Protein AF-A0A7C7ZKI6-F1 (afdb_monomer)

pLDDT: mean 76.54, std 20.89, range [26.47, 97.69]

Structure (mmCIF, N/CA/C/O backbone):
data_AF-A0A7C7ZKI6-F1
#
_entry.id   AF-A0A7C7ZKI6-F1
#
loop_
_atom_site.group_PDB
_atom_site.id
_atom_site.type_symbol
_atom_site.label_atom_id
_atom_site.label_alt_id
_atom_site.label_comp_id
_atom_site.label_asym_id
_atom_site.label_entity_id
_atom_site.label_seq_id
_atom_site.pdbx_PDB_ins_code
_atom_site.Cartn_x
_atom_site.Cartn_y
_atom_site.Cartn_z
_atom_site.occupancy
_atom_site.B_iso_or_equiv
_atom_site.auth_seq_id
_atom_site.auth_comp_id
_atom_site.auth_asym_id
_atom_site.auth_atom_id
_atom_site.pdbx_PDB_model_num
ATOM 1 N N . ASP A 1 1 ? -1.705 -20.770 12.040 1.00 86.31 1 ASP A N 1
ATOM 2 C CA . ASP A 1 1 ? -0.928 -20.196 10.923 1.00 86.31 1 ASP A CA 1
ATOM 3 C C . ASP A 1 1 ? -1.329 -20.814 9.600 1.00 86.31 1 ASP A C 1
ATOM 5 O O . ASP A 1 1 ? -1.630 -22.005 9.550 1.00 86.31 1 ASP A O 1
ATOM 9 N N . SER A 1 2 ? -1.333 -20.015 8.536 1.00 93.50 2 SER A N 1
ATOM 10 C CA . SER A 1 2 ? -1.612 -20.466 7.171 1.00 93.50 2 SER A CA 1
ATOM 11 C C . SER A 1 2 ? -0.694 -19.778 6.161 1.00 93.50 2 SER A C 1
ATOM 13 O O . SER A 1 2 ? -0.203 -18.677 6.410 1.00 93.50 2 SER A O 1
ATOM 15 N N . ILE A 1 3 ? -0.446 -20.451 5.035 1.00 96.00 3 ILE A N 1
ATOM 16 C CA . ILE A 1 3 ? 0.299 -19.919 3.890 1.00 96.00 3 ILE A CA 1
ATOM 17 C C . ILE A 1 3 ? -0.581 -20.081 2.651 1.00 96.00 3 ILE A C 1
ATOM 19 O O . ILE A 1 3 ? -1.140 -21.156 2.430 1.00 96.00 3 ILE A O 1
ATOM 23 N N . SER A 1 4 ? -0.680 -19.027 1.847 1.00 96.94 4 SER A N 1
ATOM 24 C CA . SER A 1 4 ? -1.368 -19.015 0.558 1.00 96.94 4 SER A CA 1
ATOM 25 C C . SER A 1 4 ? -0.399 -18.593 -0.539 1.00 96.94 4 SER A C 1
ATOM 27 O O . SER A 1 4 ? 0.444 -17.720 -0.330 1.00 96.94 4 SER A O 1
ATOM 29 N N . ILE A 1 5 ? -0.513 -19.229 -1.703 1.00 95.81 5 ILE A N 1
ATOM 30 C CA . ILE A 1 5 ? 0.282 -18.915 -2.887 1.00 95.81 5 ILE A CA 1
ATOM 31 C C . ILE A 1 5 ? -0.663 -18.863 -4.082 1.00 95.81 5 ILE A C 1
ATOM 33 O O . ILE A 1 5 ? -1.425 -19.804 -4.310 1.00 95.81 5 ILE A O 1
ATOM 37 N N . SER A 1 6 ? -0.587 -17.790 -4.861 1.00 95.69 6 SER A N 1
ATOM 38 C CA . SER A 1 6 ? -1.261 -17.669 -6.151 1.00 95.69 6 SER A CA 1
ATOM 39 C C . SER A 1 6 ? -0.271 -17.215 -7.219 1.00 95.69 6 SER A C 1
ATOM 41 O O . SER A 1 6 ? 0.733 -16.564 -6.931 1.00 95.69 6 SER A O 1
ATOM 43 N N . PHE A 1 7 ? -0.533 -17.608 -8.461 1.00 95.75 7 PHE A N 1
ATOM 44 C CA . PHE A 1 7 ? 0.246 -17.207 -9.624 1.00 95.75 7 PHE A CA 1
ATOM 45 C C . PHE A 1 7 ? -0.674 -17.100 -10.835 1.00 95.75 7 PHE A C 1
ATOM 47 O O . PHE A 1 7 ? -1.691 -17.794 -10.917 1.00 95.75 7 PHE A O 1
ATOM 54 N N . GLY A 1 8 ? -0.311 -16.249 -11.783 1.00 91.75 8 GLY A N 1
ATOM 55 C CA . GLY A 1 8 ? -1.099 -16.032 -12.984 1.00 91.75 8 GLY A CA 1
ATOM 56 C C . GLY A 1 8 ? -0.306 -15.372 -14.099 1.00 91.75 8 GLY A C 1
ATOM 57 O O . GLY A 1 8 ? 0.842 -14.966 -13.925 1.00 91.75 8 GLY A O 1
ATOM 58 N N . VAL A 1 9 ? -0.960 -15.271 -15.250 1.00 87.44 9 VAL A N 1
ATOM 59 C CA . VAL A 1 9 ? -0.500 -14.503 -16.404 1.00 87.44 9 VAL A CA 1
ATOM 60 C C . VAL A 1 9 ? -1.600 -13.510 -16.751 1.00 87.44 9 VAL A C 1
ATOM 62 O O . VAL A 1 9 ? -2.782 -13.855 -16.697 1.00 87.44 9 VAL A O 1
ATOM 65 N N . LEU A 1 10 ? -1.213 -12.291 -17.092 1.00 81.38 10 LEU A N 1
ATOM 66 C CA . LEU A 1 10 ? -2.099 -11.188 -17.439 1.00 81.38 10 LEU A CA 1
ATOM 67 C C . LEU A 1 10 ? -1.606 -10.489 -18.711 1.00 81.38 10 LEU A C 1
ATOM 69 O O . LEU A 1 10 ? -0.440 -10.614 -19.080 1.00 81.38 10 LEU A O 1
ATOM 73 N N . ASN A 1 11 ? -2.517 -9.818 -19.416 1.00 72.69 11 ASN A N 1
ATOM 74 C CA . ASN A 1 11 ? -2.238 -9.233 -20.733 1.00 72.69 11 ASN A CA 1
ATOM 75 C C . ASN A 1 11 ? -1.531 -7.864 -20.675 1.00 72.69 11 ASN A C 1
ATOM 77 O O . ASN A 1 11 ? -1.073 -7.401 -21.710 1.00 72.69 11 ASN A O 1
ATOM 81 N N . ASP A 1 12 ? -1.416 -7.229 -19.504 1.00 68.19 12 ASP A N 1
ATOM 82 C CA . ASP A 1 12 ? -0.699 -5.956 -19.331 1.00 68.19 12 ASP A CA 1
ATOM 83 C C . ASP A 1 12 ? -0.389 -5.706 -17.840 1.00 68.19 12 ASP A C 1
ATOM 85 O O . ASP A 1 12 ? -1.323 -5.752 -17.034 1.00 68.19 12 ASP A O 1
ATOM 89 N N . PRO A 1 13 ? 0.873 -5.457 -17.431 1.00 63.06 13 PRO A N 1
ATOM 90 C CA . PRO A 1 13 ? 1.218 -5.142 -16.039 1.00 63.06 13 PRO A CA 1
ATOM 91 C C . PRO A 1 13 ? 0.720 -3.764 -15.556 1.00 63.06 13 PRO A C 1
ATOM 93 O O . PRO A 1 13 ? 0.889 -3.445 -14.376 1.00 63.06 13 PRO A O 1
ATOM 96 N N . SER A 1 14 ? 0.132 -2.944 -16.433 1.00 61.69 14 SER A N 1
ATOM 97 C CA . SER A 1 14 ? -0.335 -1.581 -16.179 1.00 61.69 14 SER A CA 1
ATOM 98 C C . SER A 1 14 ? -1.861 -1.425 -16.326 1.00 61.69 14 SER A C 1
ATOM 100 O O . SER A 1 14 ? -2.534 -2.169 -17.034 1.00 61.69 14 SER A O 1
ATOM 102 N N . LEU A 1 15 ? -2.425 -0.415 -15.652 1.00 51.97 15 LEU A N 1
ATOM 103 C CA . LEU A 1 15 ? -3.830 0.012 -15.793 1.00 51.97 15 LEU A CA 1
ATOM 104 C C . LEU A 1 15 ? -4.036 1.008 -16.954 1.00 51.97 15 LEU A C 1
ATOM 106 O O . LEU A 1 15 ? -5.108 1.610 -17.058 1.00 51.97 15 LEU A O 1
ATOM 110 N N . ALA A 1 16 ? -3.020 1.236 -17.794 1.00 48.34 16 ALA A N 1
ATOM 111 C CA . ALA A 1 16 ? -3.041 2.270 -18.821 1.00 48.34 16 ALA A CA 1
ATOM 112 C C . ALA A 1 16 ? -3.931 1.843 -19.994 1.00 48.34 16 ALA A C 1
ATOM 114 O O . ALA A 1 16 ? -3.496 1.292 -20.997 1.00 48.34 16 ALA A O 1
ATOM 115 N N . THR A 1 17 ? -5.224 2.133 -19.875 1.00 48.12 17 THR A N 1
ATOM 116 C CA . THR A 1 17 ? -6.142 2.152 -21.007 1.00 48.12 17 THR A CA 1
ATOM 117 C C . THR A 1 17 ? -5.600 3.135 -22.035 1.00 48.12 17 THR A C 1
ATOM 119 O O . THR A 1 17 ? -5.661 4.326 -21.758 1.00 48.12 17 THR A O 1
ATOM 122 N N . LEU A 1 18 ? -5.068 2.677 -23.170 1.00 46.88 18 LEU A N 1
ATOM 123 C CA . LEU A 1 18 ? -5.133 3.341 -24.479 1.00 46.88 18 LEU A CA 1
ATOM 124 C C . LEU A 1 18 ? -4.432 2.446 -25.518 1.00 46.88 18 LEU A C 1
ATOM 126 O O . LEU A 1 18 ? -3.225 2.532 -25.719 1.00 46.88 18 LEU A O 1
ATOM 130 N N . THR A 1 19 ? -5.255 1.687 -26.253 1.00 48.78 19 THR A N 1
ATOM 131 C CA . THR A 1 19 ? -4.952 0.770 -27.378 1.00 48.78 19 THR A CA 1
ATOM 132 C C . THR A 1 19 ? -4.754 -0.688 -26.957 1.00 48.78 19 THR A C 1
ATOM 134 O O . THR A 1 19 ? -3.739 -1.053 -26.407 1.00 48.78 19 THR A O 1
ATOM 137 N N . ASP A 1 20 ? -5.733 -1.549 -27.234 1.00 48.34 20 ASP A N 1
ATOM 138 C CA . ASP A 1 20 ? -5.651 -2.998 -27.006 1.00 48.34 20 ASP A CA 1
ATOM 139 C C . ASP A 1 20 ? -4.582 -3.622 -27.926 1.00 48.34 20 ASP A C 1
ATOM 141 O O . ASP A 1 20 ? -4.782 -3.769 -29.135 1.00 48.34 20 ASP A O 1
ATOM 145 N N . GLY A 1 21 ? -3.402 -3.887 -27.366 1.00 49.78 21 GLY A N 1
ATOM 146 C CA . GLY A 1 21 ? -2.283 -4.550 -28.023 1.00 49.78 21 GLY A CA 1
ATOM 147 C C . GLY A 1 21 ? -2.093 -5.933 -27.416 1.00 49.78 21 GLY A C 1
ATOM 148 O O . GLY A 1 21 ? -1.364 -6.082 -26.444 1.00 49.78 21 GLY A O 1
ATOM 149 N N . ASP A 1 22 ? -2.735 -6.937 -28.013 1.00 55.19 22 ASP A N 1
ATOM 150 C CA . ASP A 1 22 ? -2.871 -8.341 -27.568 1.00 55.19 22 ASP A CA 1
ATOM 151 C C . ASP A 1 22 ? -1.558 -9.110 -27.247 1.00 55.19 22 ASP A C 1
ATOM 153 O O . ASP A 1 22 ? -1.581 -10.274 -26.819 1.00 55.19 22 ASP A O 1
ATOM 157 N N . ASN A 1 23 ? -0.390 -8.501 -27.459 1.00 59.00 23 ASN A N 1
ATOM 158 C CA . ASN A 1 23 ? 0.899 -9.191 -27.442 1.00 59.00 23 ASN A CA 1
ATOM 159 C C . ASN A 1 23 ? 1.636 -9.126 -26.107 1.00 59.00 23 ASN A C 1
ATOM 161 O O . ASN A 1 23 ? 2.464 -9.998 -25.856 1.00 59.00 23 ASN A O 1
ATOM 165 N N . ASN A 1 24 ? 1.305 -8.184 -25.229 1.00 68.81 24 ASN A N 1
ATOM 166 C CA . ASN A 1 24 ? 2.029 -8.050 -23.973 1.00 68.81 24 ASN A CA 1
ATOM 167 C C . ASN A 1 24 ? 1.587 -9.140 -22.996 1.00 68.81 24 ASN A C 1
ATOM 169 O O . ASN A 1 24 ? 0.423 -9.561 -22.958 1.00 68.81 24 ASN A O 1
ATOM 173 N N . LYS A 1 25 ? 2.546 -9.686 -22.256 1.00 76.25 25 LYS A N 1
ATOM 174 C CA . LYS A 1 25 ? 2.299 -10.698 -21.234 1.00 76.25 25 LYS A CA 1
ATOM 175 C C . LYS A 1 25 ? 3.075 -10.304 -19.998 1.00 76.25 25 LYS A C 1
ATOM 177 O O . LYS A 1 25 ? 4.253 -9.968 -20.065 1.00 76.25 25 LYS A O 1
ATOM 182 N N . ALA A 1 26 ? 2.404 -10.388 -18.867 1.00 83.50 26 ALA A N 1
ATOM 183 C CA . ALA A 1 26 ? 3.015 -10.229 -17.570 1.00 83.50 26 ALA A CA 1
ATOM 184 C C . ALA A 1 26 ? 2.670 -11.421 -16.693 1.00 83.50 26 ALA A C 1
ATOM 186 O O . ALA A 1 26 ? 1.617 -12.047 -16.822 1.00 83.50 26 ALA A O 1
ATOM 187 N N . ILE A 1 27 ? 3.591 -11.745 -15.802 1.00 89.56 27 ILE A N 1
ATOM 188 C CA . ILE A 1 27 ? 3.402 -12.726 -14.748 1.00 89.56 27 ILE A CA 1
ATOM 189 C C . ILE A 1 27 ? 3.003 -12.000 -13.472 1.00 89.56 27 ILE A C 1
ATOM 191 O O . ILE A 1 27 ? 3.503 -10.918 -13.168 1.00 89.56 27 ILE A O 1
ATOM 195 N N . THR A 1 28 ? 2.110 -12.623 -12.716 1.00 93.00 28 THR A N 1
ATOM 196 C CA . THR A 1 28 ? 1.706 -12.156 -11.395 1.00 93.00 28 THR A CA 1
ATOM 197 C C . THR A 1 28 ? 1.834 -13.270 -10.385 1.00 93.00 28 THR A C 1
ATOM 199 O O . THR A 1 28 ? 1.691 -14.452 -10.720 1.00 93.00 28 THR A O 1
ATOM 202 N N . GLY A 1 29 ? 2.069 -12.904 -9.136 1.00 93.38 29 GLY A N 1
ATOM 203 C CA . GLY A 1 29 ? 1.972 -13.844 -8.043 1.00 93.38 29 GLY A CA 1
ATOM 204 C C . GLY A 1 29 ? 1.803 -13.167 -6.701 1.00 93.38 29 GLY A C 1
ATOM 205 O O . GLY A 1 29 ? 2.156 -12.005 -6.512 1.00 93.38 29 GLY A O 1
ATOM 206 N N . GLN A 1 30 ? 1.280 -13.941 -5.760 1.00 96.38 30 GLN A N 1
ATOM 207 C CA . GLN A 1 30 ? 1.165 -13.565 -4.364 1.00 96.38 30 GLN A CA 1
ATOM 208 C C . GLN A 1 30 ? 1.643 -14.713 -3.488 1.00 96.38 30 GLN A C 1
ATOM 210 O O . GLN A 1 30 ? 1.298 -15.873 -3.713 1.00 96.38 30 GLN A O 1
ATOM 215 N N . VAL A 1 31 ? 2.387 -14.373 -2.443 1.00 97.31 31 VAL A N 1
ATOM 216 C CA . VAL A 1 31 ? 2.636 -15.251 -1.303 1.00 97.31 31 VAL A CA 1
ATOM 217 C C . VAL A 1 31 ? 2.130 -14.532 -0.066 1.00 97.31 31 VAL A C 1
ATOM 219 O O . VAL A 1 31 ? 2.563 -13.420 0.221 1.00 97.31 31 VAL A O 1
ATOM 222 N N . ALA A 1 32 ? 1.218 -15.157 0.668 1.00 97.12 32 ALA A N 1
ATOM 223 C CA . ALA A 1 32 ? 0.671 -14.619 1.903 1.00 97.12 32 ALA A CA 1
ATOM 224 C C . ALA A 1 32 ? 0.877 -15.599 3.054 1.00 97.12 32 ALA A C 1
ATOM 226 O O . ALA A 1 32 ? 0.757 -16.813 2.890 1.00 97.12 32 ALA A O 1
ATOM 227 N N . TRP A 1 33 ? 1.161 -15.058 4.228 1.00 97.69 33 TRP A N 1
ATOM 228 C CA . TRP A 1 33 ? 1.221 -15.767 5.492 1.00 97.69 33 TRP A CA 1
ATOM 229 C C . TRP A 1 33 ? 0.307 -15.066 6.495 1.00 97.69 33 TRP A C 1
ATOM 231 O O . TRP A 1 33 ? 0.332 -13.842 6.615 1.00 97.69 33 TRP A O 1
ATOM 241 N N . ALA A 1 34 ? -0.483 -15.845 7.226 1.00 96.62 34 ALA A N 1
ATOM 242 C CA . ALA A 1 34 ? -1.324 -15.350 8.307 1.00 96.62 34 ALA A CA 1
ATOM 243 C C . ALA A 1 34 ? -1.026 -16.132 9.587 1.00 96.62 34 ALA A C 1
ATOM 245 O O . ALA A 1 34 ? -1.282 -17.342 9.657 1.00 96.62 34 ALA A O 1
ATOM 246 N N . GLY A 1 35 ? -0.458 -15.436 10.569 1.00 94.88 35 GLY A N 1
ATOM 247 C CA . GLY A 1 35 ? -0.374 -15.867 11.959 1.00 94.88 35 GLY A CA 1
ATOM 248 C C . GLY A 1 35 ? -1.611 -15.445 12.754 1.00 94.88 35 GLY A C 1
ATOM 249 O O . GLY A 1 35 ? -2.622 -15.048 12.179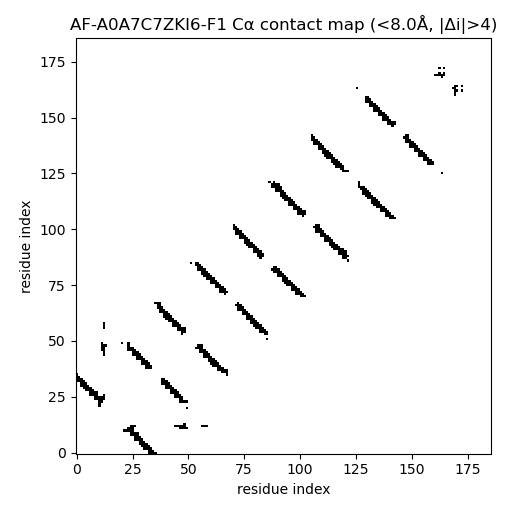 1.00 94.88 35 GLY A O 1
ATOM 250 N N . GLU A 1 36 ? -1.520 -15.552 14.078 1.00 93.62 36 GLU A N 1
ATOM 251 C CA . GLU A 1 36 ? -2.583 -15.145 15.011 1.00 93.62 36 GLU A CA 1
ATOM 252 C C . GLU A 1 36 ? -2.751 -13.617 15.052 1.00 93.62 36 GLU A C 1
ATOM 254 O O . GLU A 1 36 ? -3.835 -13.114 14.779 1.00 93.62 36 GLU A O 1
ATOM 259 N N . ASP A 1 37 ? -1.655 -12.886 15.277 1.00 94.31 37 ASP A N 1
ATOM 260 C CA . ASP A 1 37 ? -1.681 -11.424 15.444 1.00 94.31 37 ASP A CA 1
ATOM 261 C C . ASP A 1 37 ? -1.140 -10.649 14.240 1.00 94.31 37 ASP A C 1
ATOM 263 O O . ASP A 1 37 ? -1.400 -9.456 14.092 1.00 94.31 37 ASP A O 1
ATOM 267 N N . ILE A 1 38 ? -0.319 -11.293 13.409 1.00 96.00 38 ILE A N 1
ATOM 268 C CA . ILE A 1 38 ? 0.382 -10.664 12.285 1.00 96.00 38 ILE A CA 1
ATOM 269 C C . ILE A 1 38 ? 0.074 -11.449 11.018 1.00 96.00 38 ILE A C 1
ATOM 271 O O . ILE A 1 38 ? 0.141 -12.678 11.004 1.00 96.00 38 ILE A O 1
ATOM 275 N N . SER A 1 39 ? -0.188 -10.732 9.931 1.00 96.62 39 SER A N 1
ATOM 276 C CA . SER A 1 39 ? -0.151 -11.292 8.583 1.00 96.62 39 SER A CA 1
ATOM 277 C C . SER A 1 39 ? 0.782 -10.487 7.691 1.00 96.62 39 SER A C 1
ATOM 279 O O . SER A 1 39 ? 1.019 -9.298 7.907 1.00 96.62 39 SER A O 1
ATOM 281 N N . ALA A 1 40 ? 1.335 -11.162 6.693 1.00 97.31 40 ALA A N 1
ATOM 282 C CA . ALA A 1 40 ? 2.208 -10.576 5.698 1.00 97.31 40 ALA A CA 1
ATOM 283 C C . ALA A 1 40 ? 1.825 -11.111 4.323 1.00 97.31 40 ALA A C 1
ATOM 285 O O . ALA A 1 40 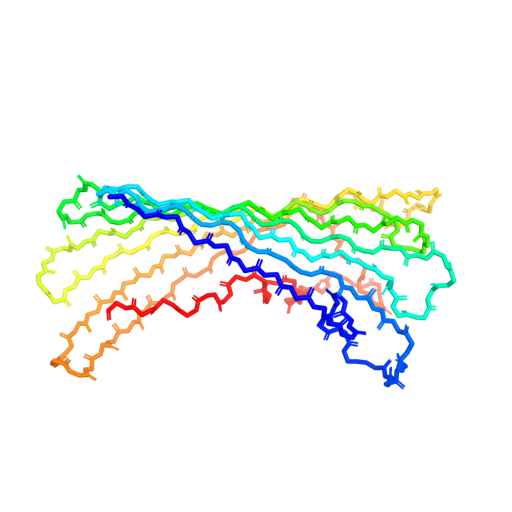? 1.553 -12.302 4.176 1.00 97.31 40 ALA A O 1
ATOM 286 N N . SER A 1 41 ? 1.852 -10.269 3.300 1.00 96.94 41 SER A N 1
ATOM 287 C CA . SER A 1 41 ? 1.744 -10.727 1.921 1.00 96.94 41 SER A CA 1
ATOM 288 C C . SER A 1 41 ? 2.710 -9.980 1.029 1.00 96.94 41 SER A C 1
ATOM 290 O O . SER A 1 41 ? 2.853 -8.770 1.151 1.00 96.94 41 SER A O 1
ATOM 292 N N . PHE A 1 42 ? 3.338 -10.710 0.123 1.00 96.88 42 PHE A N 1
ATOM 293 C CA . PHE A 1 42 ? 4.131 -10.165 -0.958 1.00 96.88 42 PHE A CA 1
ATOM 294 C C . PHE A 1 42 ? 3.418 -10.454 -2.273 1.00 96.88 42 PHE A C 1
ATOM 296 O O . PHE A 1 42 ? 3.042 -11.600 -2.527 1.00 96.88 42 PHE A O 1
ATOM 303 N N . GLN A 1 43 ? 3.230 -9.429 -3.091 1.00 94.75 43 GLN A N 1
ATOM 304 C CA . GLN A 1 43 ? 2.633 -9.510 -4.415 1.00 94.75 43 GLN A CA 1
ATOM 305 C C . GLN A 1 43 ? 3.606 -8.946 -5.440 1.00 94.75 43 GLN A C 1
ATOM 307 O O . GLN A 1 43 ? 4.353 -8.013 -5.154 1.00 94.75 43 GLN A O 1
ATOM 312 N N . PHE A 1 44 ? 3.592 -9.496 -6.645 1.00 91.19 44 PHE A N 1
ATOM 313 C CA . PHE A 1 44 ? 4.349 -8.937 -7.751 1.00 91.19 44 PHE A CA 1
ATOM 314 C C . PHE A 1 44 ? 3.575 -9.043 -9.059 1.00 91.19 44 PHE A C 1
ATOM 316 O O . PHE A 1 44 ? 2.803 -9.977 -9.260 1.00 91.19 44 PHE A O 1
ATOM 323 N N . ASN A 1 45 ? 3.837 -8.097 -9.952 1.00 89.38 45 ASN A N 1
ATOM 324 C CA . ASN A 1 45 ? 3.453 -8.108 -11.355 1.00 89.38 45 ASN A CA 1
ATOM 325 C C . ASN A 1 45 ? 4.685 -7.714 -12.163 1.00 89.38 45 ASN A C 1
ATOM 327 O O . ASN A 1 45 ? 5.315 -6.711 -11.840 1.00 89.38 45 ASN A O 1
ATOM 331 N N . TRP A 1 46 ? 5.051 -8.479 -13.183 1.00 88.56 46 TRP A N 1
ATOM 332 C CA . TRP A 1 46 ? 6.201 -8.158 -14.026 1.00 88.56 46 TRP A CA 1
ATOM 333 C C . TRP A 1 46 ? 5.954 -8.576 -15.468 1.00 88.56 46 TRP A C 1
ATOM 335 O O . TRP A 1 46 ? 5.491 -9.691 -15.709 1.00 88.56 46 TRP A O 1
ATOM 345 N N . GLY A 1 47 ? 6.270 -7.702 -16.417 1.00 86.31 47 GLY A N 1
ATOM 346 C CA . GLY A 1 47 ? 6.237 -8.021 -17.839 1.00 86.31 47 GLY A CA 1
ATOM 347 C C . GLY A 1 47 ? 6.435 -6.801 -18.725 1.00 86.31 47 GLY A C 1
ATOM 348 O O . GLY A 1 47 ? 6.827 -5.734 -18.259 1.00 86.31 47 GLY A O 1
ATOM 349 N N . GLU A 1 48 ? 6.155 -6.974 -20.010 1.00 79.12 48 GLU A N 1
ATOM 350 C CA . GLU A 1 48 ? 6.426 -5.972 -21.045 1.00 79.12 48 GLU A CA 1
ATOM 351 C C . GLU A 1 48 ? 5.418 -4.811 -21.012 1.00 79.12 48 GLU A C 1
ATOM 353 O O . GLU A 1 48 ? 4.202 -5.021 -20.924 1.00 79.12 48 GLU A O 1
ATOM 358 N N . LEU A 1 49 ? 5.923 -3.580 -21.127 1.00 69.81 49 LEU A N 1
ATOM 359 C CA . LEU A 1 49 ? 5.129 -2.354 -21.213 1.00 69.81 49 LEU A CA 1
ATOM 360 C C . LEU A 1 49 ? 4.547 -2.145 -22.609 1.00 69.81 49 LEU A C 1
ATOM 362 O O . LEU A 1 49 ? 5.182 -2.403 -23.632 1.00 69.81 49 LEU A O 1
ATOM 366 N N . GLN A 1 50 ? 3.313 -1.652 -22.663 1.00 64.19 50 GLN A N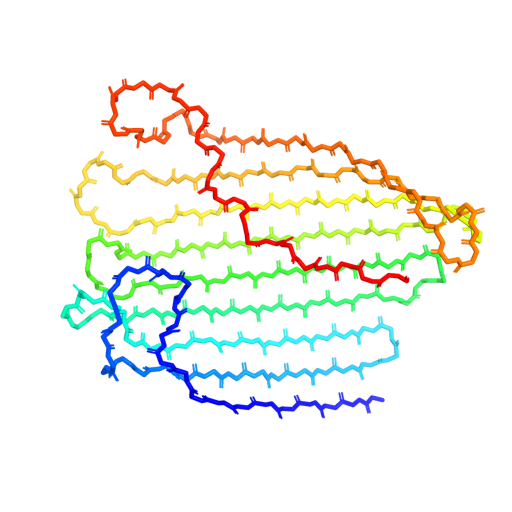 1
ATOM 367 C CA . GLN A 1 50 ? 2.645 -1.388 -23.928 1.00 64.19 50 GLN A CA 1
ATOM 368 C C . GLN A 1 50 ? 3.262 -0.178 -24.645 1.00 64.19 50 GLN A C 1
ATOM 370 O O . GLN A 1 50 ? 3.398 0.901 -24.074 1.00 64.19 50 GLN A O 1
ATOM 375 N N . GLY A 1 51 ? 3.586 -0.343 -25.932 1.00 59.28 51 GLY A N 1
ATOM 376 C CA . GLY A 1 51 ? 3.983 0.765 -26.809 1.00 59.28 51 GLY A CA 1
ATOM 377 C C . GLY A 1 51 ? 5.444 1.214 -26.704 1.00 59.28 51 GLY A C 1
ATOM 378 O O . GLY A 1 51 ? 5.800 2.212 -27.332 1.00 59.28 51 GLY A O 1
ATOM 379 N N . ALA A 1 52 ? 6.290 0.489 -25.970 1.00 60.44 52 ALA A N 1
ATOM 380 C CA . ALA A 1 52 ? 7.729 0.725 -25.913 1.00 60.44 52 ALA A CA 1
ATOM 381 C C . ALA A 1 52 ? 8.487 -0.565 -26.265 1.00 60.44 52 ALA A C 1
ATOM 383 O O . ALA A 1 52 ? 8.368 -1.564 -25.559 1.00 60.44 52 ALA A O 1
ATOM 384 N N . ASP A 1 53 ? 9.249 -0.540 -27.365 1.00 62.28 53 ASP A N 1
ATOM 385 C CA . ASP A 1 53 ? 10.138 -1.646 -27.736 1.00 62.28 53 ASP A CA 1
ATOM 386 C C . ASP A 1 53 ? 11.153 -1.876 -26.598 1.00 62.28 53 ASP A C 1
ATOM 388 O O . ASP A 1 53 ? 11.812 -0.931 -26.159 1.00 62.28 53 ASP A O 1
ATOM 392 N N . ASP A 1 54 ? 11.256 -3.121 -26.125 1.00 66.56 54 ASP A N 1
ATOM 393 C CA . ASP A 1 54 ? 12.181 -3.587 -25.078 1.00 66.56 54 ASP A CA 1
ATOM 394 C C . ASP A 1 54 ? 12.033 -2.920 -23.689 1.00 66.56 54 ASP A C 1
ATOM 396 O O . ASP A 1 54 ? 12.988 -2.887 -22.910 1.00 66.56 54 ASP A O 1
ATOM 400 N N . SER A 1 55 ? 10.845 -2.401 -23.351 1.00 74.19 55 SER A N 1
ATOM 401 C CA . SER A 1 55 ? 10.569 -1.838 -22.021 1.00 74.19 55 SER A CA 1
ATOM 402 C C . SER A 1 55 ? 9.814 -2.821 -21.126 1.00 74.19 55 SER A C 1
ATOM 404 O O . SER A 1 55 ? 8.763 -3.349 -21.499 1.00 74.19 55 SER A O 1
ATOM 406 N N . GLU A 1 56 ? 10.319 -3.042 -19.916 1.00 82.25 56 GLU A N 1
ATOM 407 C CA . GLU A 1 56 ? 9.708 -3.927 -18.922 1.00 82.25 56 GLU A CA 1
ATOM 408 C C . GLU A 1 56 ? 9.249 -3.125 -17.702 1.00 82.25 56 GLU A C 1
ATOM 410 O O . GLU A 1 56 ? 9.937 -2.215 -17.240 1.00 82.25 56 GLU A O 1
ATOM 415 N N . GLN A 1 57 ? 8.100 -3.486 -17.129 1.00 84.81 57 GLN A N 1
ATOM 416 C CA . GLN A 1 57 ? 7.622 -2.934 -15.866 1.00 84.81 57 GLN A CA 1
ATOM 417 C C . GLN A 1 57 ? 7.465 -4.023 -14.816 1.00 84.81 57 GLN A C 1
ATOM 419 O O . GLN A 1 57 ? 6.855 -5.066 -15.047 1.00 84.81 57 GLN A O 1
ATOM 424 N N . GLY A 1 58 ? 7.963 -3.727 -13.620 1.00 86.25 58 GLY A N 1
ATOM 425 C CA . GLY A 1 58 ? 7.728 -4.493 -12.406 1.00 86.25 58 GLY A CA 1
ATOM 426 C C . GLY A 1 58 ? 6.939 -3.670 -11.395 1.00 86.25 58 GLY A C 1
ATOM 427 O O . GLY A 1 58 ? 7.206 -2.489 -11.202 1.00 86.25 58 GLY A O 1
ATOM 428 N N . THR A 1 59 ? 5.976 -4.284 -10.723 1.00 89.44 59 THR A N 1
ATOM 429 C CA . THR A 1 59 ? 5.335 -3.764 -9.512 1.00 89.44 59 THR A CA 1
ATOM 430 C C . THR A 1 59 ? 5.473 -4.813 -8.427 1.00 89.44 59 THR A C 1
ATOM 432 O O . THR A 1 59 ? 5.098 -5.961 -8.637 1.00 89.44 59 THR A O 1
ATOM 435 N N . TYR A 1 60 ? 6.005 -4.427 -7.276 1.00 91.25 60 TYR A N 1
ATOM 436 C CA . TYR A 1 60 ? 6.246 -5.303 -6.136 1.00 91.25 60 TYR A CA 1
ATOM 437 C C . TYR A 1 60 ? 5.623 -4.673 -4.901 1.00 91.25 60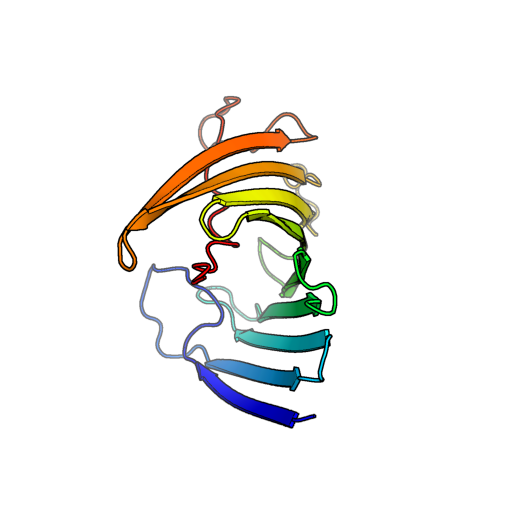 TYR A C 1
ATOM 439 O O . TYR A 1 60 ? 5.957 -3.542 -4.567 1.00 91.25 60 TYR A O 1
ATOM 447 N N . ASP A 1 61 ? 4.747 -5.396 -4.222 1.00 94.25 61 ASP A N 1
ATOM 448 C CA . ASP A 1 61 ? 3.985 -4.916 -3.076 1.00 94.25 61 ASP A CA 1
ATOM 449 C C . ASP A 1 61 ? 4.244 -5.828 -1.875 1.00 94.25 61 ASP A C 1
ATOM 451 O O . ASP A 1 61 ? 4.174 -7.054 -1.975 1.00 94.25 61 ASP A O 1
ATOM 455 N N . LEU A 1 62 ? 4.583 -5.229 -0.740 1.00 95.12 62 LEU A N 1
ATOM 456 C CA . LEU A 1 62 ? 4.674 -5.886 0.551 1.00 95.12 62 LEU A CA 1
ATOM 457 C C . LEU A 1 62 ? 3.642 -5.260 1.484 1.00 95.12 62 LEU A C 1
ATOM 459 O O . LEU A 1 62 ? 3.757 -4.090 1.838 1.00 95.12 62 LEU A O 1
ATOM 463 N N . LEU A 1 63 ? 2.695 -6.064 1.951 1.00 95.88 63 LEU A N 1
ATOM 464 C CA . LEU A 1 63 ? 1.688 -5.688 2.933 1.00 95.88 63 LEU A CA 1
ATOM 465 C C . LEU A 1 63 ? 1.941 -6.426 4.246 1.00 95.88 63 LEU A C 1
ATOM 467 O O . LEU A 1 63 ? 2.163 -7.636 4.258 1.00 95.88 63 LEU A O 1
ATOM 471 N N . LEU A 1 64 ? 1.859 -5.700 5.352 1.00 96.38 64 LEU A N 1
ATOM 472 C CA . LEU A 1 64 ? 1.878 -6.213 6.713 1.00 96.38 64 LEU A CA 1
ATOM 473 C C . LEU A 1 64 ? 0.620 -5.733 7.428 1.00 96.38 64 LEU A C 1
ATOM 475 O O . LEU A 1 64 ? 0.307 -4.547 7.374 1.00 96.38 64 LEU A O 1
ATOM 479 N N . ASN A 1 65 ? -0.053 -6.627 8.144 1.00 95.19 65 ASN A N 1
ATOM 480 C CA . ASN A 1 65 ? -1.130 -6.268 9.061 1.00 95.19 65 ASN A CA 1
ATOM 481 C C . ASN A 1 65 ? -0.799 -6.783 10.456 1.00 95.19 65 ASN A C 1
ATOM 483 O O . ASN A 1 65 ? -0.279 -7.890 10.604 1.00 95.19 65 ASN A O 1
ATOM 487 N N . TYR A 1 66 ? -1.137 -5.996 11.468 1.00 93.81 66 TYR A N 1
ATOM 488 C CA . TYR A 1 66 ? -1.022 -6.358 12.871 1.00 93.81 66 TYR A CA 1
ATOM 489 C C . TYR A 1 66 ? -2.341 -6.068 13.586 1.00 93.81 66 TYR A C 1
ATOM 491 O O . TYR A 1 66 ? -2.820 -4.937 13.573 1.00 93.81 66 TYR A O 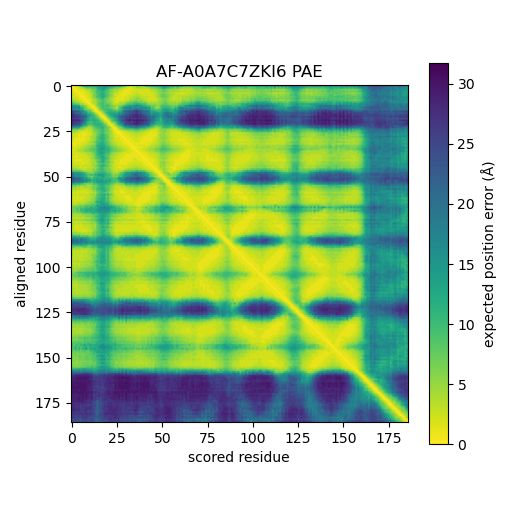1
ATOM 499 N N . GLY A 1 67 ? -2.917 -7.095 14.201 1.00 91.38 67 GLY A N 1
ATOM 500 C CA . GLY A 1 67 ? -4.155 -7.041 14.980 1.00 91.38 67 GLY A CA 1
ATOM 501 C C . GLY A 1 67 ? -4.000 -7.619 16.386 1.00 91.38 67 GLY A C 1
ATOM 502 O O . GLY A 1 67 ? -4.993 -7.978 16.999 1.00 91.38 67 GLY A O 1
ATOM 503 N N . GLY A 1 68 ? -2.771 -7.726 16.907 1.00 85.06 68 GLY A N 1
ATOM 504 C CA . GLY A 1 68 ? -2.504 -8.315 18.229 1.00 85.06 68 GLY A CA 1
ATOM 505 C C . GLY A 1 68 ? -2.905 -7.447 19.426 1.00 85.06 68 GLY A C 1
ATOM 506 O O . GLY A 1 68 ? -2.480 -7.710 20.549 1.00 85.06 68 GLY A O 1
ATOM 507 N N . MET A 1 69 ? -3.668 -6.379 19.199 1.00 90.88 69 MET A N 1
ATOM 508 C CA . MET A 1 69 ? -4.242 -5.521 20.230 1.00 90.88 69 MET A CA 1
ATOM 509 C C . MET A 1 69 ? -5.755 -5.487 20.031 1.00 90.88 69 MET A C 1
ATOM 511 O O . MET A 1 69 ? -6.214 -5.237 18.922 1.00 90.88 69 MET A O 1
ATOM 515 N N . GLU A 1 70 ? -6.515 -5.695 21.107 1.00 89.00 70 GLU A N 1
ATOM 516 C CA . GLU A 1 70 ? -7.981 -5.840 21.067 1.00 89.00 70 GLU A CA 1
ATOM 517 C C . GLU A 1 70 ? -8.682 -4.672 20.352 1.00 89.00 70 GLU A C 1
ATOM 519 O O . GLU A 1 70 ? -9.542 -4.892 19.504 1.00 89.00 70 GLU A O 1
ATOM 524 N N . ASP A 1 71 ? -8.234 -3.441 20.612 1.00 93.31 71 ASP A N 1
ATOM 525 C CA . ASP A 1 71 ? -8.853 -2.228 20.068 1.00 93.31 71 ASP A CA 1
ATOM 526 C C . ASP A 1 71 ? -8.050 -1.574 18.939 1.00 93.31 71 ASP A C 1
ATOM 528 O O . ASP A 1 71 ? -8.450 -0.521 18.441 1.00 93.31 71 ASP A O 1
ATOM 532 N N . VAL A 1 72 ? -6.896 -2.129 18.549 1.00 92.94 72 VAL A N 1
ATOM 533 C CA . VAL A 1 72 ? -5.989 -1.480 17.590 1.00 92.94 72 VAL A CA 1
ATOM 534 C C . VAL A 1 72 ? -5.616 -2.420 16.454 1.00 92.94 72 VAL A C 1
ATOM 536 O O . VAL A 1 72 ? -4.959 -3.437 16.651 1.00 92.94 72 VAL A O 1
ATOM 539 N N . SER A 1 73 ? -5.949 -2.002 15.235 1.00 93.75 73 SER A N 1
ATOM 540 C CA . SER A 1 73 ? -5.493 -2.638 14.000 1.00 93.75 73 SER A CA 1
ATOM 541 C C . SER A 1 73 ? -4.493 -1.732 13.293 1.00 93.75 73 SER A C 1
ATOM 543 O O . SER A 1 73 ? -4.779 -0.554 13.064 1.00 93.75 73 SER A O 1
ATOM 545 N N . MET A 1 74 ? -3.346 -2.271 12.905 1.00 95.88 74 MET A N 1
ATOM 546 C CA . MET A 1 74 ? -2.313 -1.561 12.158 1.00 95.88 74 MET A CA 1
ATOM 547 C C . MET A 1 74 ? -2.054 -2.242 10.823 1.00 95.88 74 MET A C 1
ATOM 549 O O . MET A 1 74 ? -2.140 -3.464 10.709 1.00 95.88 74 MET A O 1
ATOM 553 N N . TRP A 1 75 ? -1.661 -1.451 9.835 1.00 93.06 75 TRP A N 1
ATOM 554 C CA . TRP A 1 75 ? -1.184 -1.964 8.563 1.00 93.06 75 TRP A CA 1
ATOM 555 C C . TRP A 1 75 ? -0.032 -1.120 8.032 1.00 93.06 75 TRP A C 1
ATOM 557 O O . TRP A 1 75 ? 0.072 0.078 8.303 1.00 93.06 75 TRP A O 1
ATOM 567 N N . ALA A 1 76 ? 0.845 -1.760 7.273 1.00 95.50 76 ALA A N 1
ATOM 568 C CA . ALA A 1 76 ? 1.916 -1.111 6.544 1.00 95.50 76 ALA A CA 1
ATOM 569 C C . ALA A 1 76 ? 2.015 -1.723 5.151 1.00 95.50 76 ALA A C 1
ATOM 571 O O . ALA A 1 76 ? 1.955 -2.940 4.998 1.00 95.50 76 ALA A O 1
ATOM 572 N N . ASN A 1 77 ? 2.181 -0.881 4.144 1.00 95.00 77 ASN A N 1
ATOM 573 C CA . ASN A 1 77 ? 2.384 -1.268 2.762 1.00 95.00 77 ASN A CA 1
ATOM 574 C C . ASN A 1 77 ? 3.654 -0.610 2.226 1.00 95.00 77 ASN A C 1
ATOM 576 O O . ASN A 1 77 ? 3.938 0.556 2.507 1.00 95.00 77 ASN A O 1
ATOM 580 N N . TYR A 1 78 ? 4.404 -1.364 1.437 1.00 94.62 78 TYR A N 1
ATOM 581 C CA . TYR A 1 78 ? 5.490 -0.851 0.627 1.00 94.62 78 TYR A CA 1
ATOM 582 C C . TYR A 1 78 ? 5.320 -1.341 -0.804 1.00 94.62 78 TYR A C 1
ATOM 584 O O . TYR A 1 78 ? 5.302 -2.544 -1.045 1.00 94.62 78 TYR A O 1
ATOM 592 N N . THR A 1 79 ? 5.26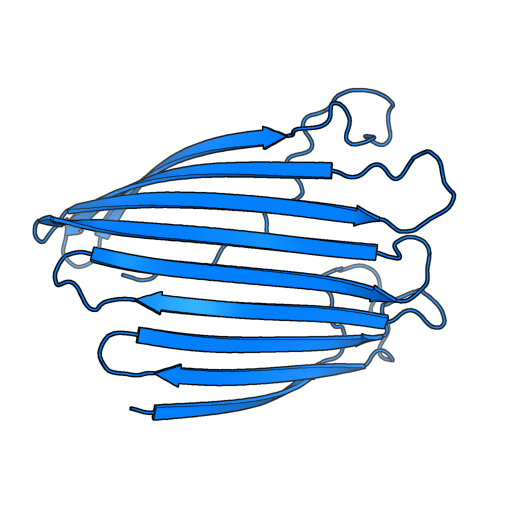1 -0.405 -1.741 1.00 93.56 79 THR A N 1
ATOM 593 C CA . THR A 1 79 ? 5.170 -0.674 -3.171 1.00 93.56 79 THR A CA 1
ATOM 594 C C . THR A 1 79 ? 6.426 -0.166 -3.873 1.00 93.56 79 THR A C 1
ATOM 596 O O . THR A 1 79 ? 6.867 0.959 -3.656 1.00 93.56 79 THR A O 1
ATOM 599 N N . LEU A 1 80 ? 7.008 -0.980 -4.744 1.00 89.94 80 LEU A N 1
ATOM 600 C CA . LEU A 1 80 ? 8.075 -0.598 -5.657 1.00 89.94 80 LEU A CA 1
ATOM 601 C C . LEU A 1 80 ? 7.584 -0.794 -7.086 1.00 89.94 80 LEU A C 1
ATOM 603 O O . LEU A 1 80 ? 7.270 -1.915 -7.477 1.00 89.94 80 LEU A O 1
ATOM 607 N N . VAL A 1 81 ? 7.592 0.277 -7.869 1.00 88.62 81 VAL A N 1
ATOM 608 C CA . VAL A 1 81 ? 7.402 0.218 -9.318 1.00 88.62 81 VAL A CA 1
ATOM 609 C C . VAL A 1 81 ? 8.748 0.452 -9.989 1.00 88.62 81 VAL A C 1
ATOM 611 O O . VAL A 1 81 ? 9.452 1.411 -9.661 1.00 88.62 81 VAL A O 1
ATOM 614 N N . THR A 1 82 ? 9.117 -0.429 -10.909 1.00 86.88 82 THR A N 1
ATOM 615 C CA . THR A 1 82 ? 10.321 -0.331 -11.734 1.00 86.88 82 THR A CA 1
ATOM 616 C C . THR A 1 82 ? 9.921 -0.284 -13.193 1.00 86.88 82 THR A C 1
ATOM 618 O O . THR A 1 82 ? 9.091 -1.083 -13.613 1.00 86.88 82 THR A O 1
ATOM 621 N N . VAL A 1 83 ? 10.546 0.603 -13.955 1.00 82.88 83 VAL A N 1
ATOM 622 C CA . VAL A 1 83 ? 10.464 0.616 -15.416 1.00 82.88 83 VAL A CA 1
ATOM 623 C C . VAL A 1 83 ? 11.885 0.478 -15.938 1.00 82.88 83 VAL A C 1
ATOM 625 O O . VAL A 1 83 ? 12.732 1.331 -15.659 1.00 82.88 83 VAL A O 1
ATOM 628 N N . GLU A 1 84 ? 12.158 -0.629 -16.618 1.00 75.75 84 GLU A N 1
ATOM 629 C CA . GLU A 1 84 ? 13.444 -0.921 -17.236 1.00 75.75 84 GLU A CA 1
ATOM 630 C C . GLU A 1 84 ? 13.382 -0.473 -18.696 1.00 75.75 84 GLU A C 1
ATOM 632 O O . GLU A 1 84 ? 12.605 -1.012 -19.478 1.00 75.75 84 GLU A O 1
ATOM 637 N N . GLN A 1 85 ? 14.214 0.518 -19.040 1.00 69.75 85 GLN A N 1
ATOM 638 C CA . GLN A 1 85 ? 14.355 1.111 -20.377 1.00 69.75 85 GLN A CA 1
ATOM 639 C C . GLN A 1 85 ? 13.125 1.895 -20.879 1.00 69.75 85 GLN A C 1
ATOM 641 O O . GLN A 1 85 ? 11.977 1.597 -20.562 1.00 69.75 85 GLN A O 1
ATOM 646 N N . GLY A 1 86 ? 13.370 2.936 -21.680 1.00 63.34 86 GLY A N 1
ATOM 647 C CA . GLY A 1 86 ? 12.334 3.798 -22.264 1.00 63.34 86 GLY A CA 1
ATOM 648 C C . GLY A 1 86 ? 12.333 5.230 -21.716 1.00 63.34 86 GLY A C 1
ATOM 649 O O . GLY A 1 86 ? 13.201 5.626 -20.944 1.00 63.34 86 GLY A O 1
ATOM 650 N N . LEU A 1 87 ? 11.353 6.034 -22.141 1.00 56.34 87 LEU A N 1
ATOM 651 C CA . LEU A 1 87 ? 11.240 7.458 -21.770 1.00 56.34 87 LEU A CA 1
ATOM 652 C C . LEU A 1 87 ? 10.877 7.692 -20.295 1.00 56.34 87 LEU A C 1
ATOM 654 O O . LEU A 1 87 ? 10.920 8.829 -19.837 1.00 56.34 87 LEU A O 1
ATOM 658 N N . SER A 1 88 ? 10.513 6.638 -19.568 1.00 64.62 88 SER A N 1
ATOM 659 C CA . SER A 1 88 ? 10.099 6.691 -18.163 1.00 64.62 88 SER A CA 1
ATOM 660 C C . SER A 1 88 ? 10.902 5.722 -17.292 1.00 64.62 88 SER A C 1
ATOM 662 O O . SER A 1 88 ? 10.400 5.260 -16.269 1.00 64.62 88 SER A O 1
ATOM 664 N N . GLU A 1 89 ? 12.138 5.398 -17.699 1.00 75.88 89 GLU A N 1
ATOM 665 C CA . GLU A 1 89 ? 13.047 4.565 -16.908 1.00 75.88 89 GLU A CA 1
ATOM 666 C C . GLU A 1 89 ? 13.201 5.141 -15.494 1.00 75.88 89 GLU A C 1
ATOM 668 O O . GLU A 1 89 ? 13.441 6.336 -15.290 1.00 75.88 89 GLU A O 1
ATOM 673 N N . GLY A 1 90 ? 13.067 4.287 -14.483 1.00 81.31 90 GLY A N 1
ATOM 674 C CA . GLY A 1 90 ? 13.210 4.734 -13.109 1.00 81.31 90 GLY A CA 1
ATOM 675 C C . GLY A 1 90 ? 12.559 3.828 -12.084 1.00 81.31 90 GLY A C 1
ATOM 676 O O . GLY A 1 90 ? 12.102 2.717 -12.366 1.00 81.31 90 GLY A O 1
ATOM 677 N N . LYS A 1 91 ? 12.562 4.323 -10.844 1.00 84.06 91 LYS A N 1
ATOM 678 C CA . LYS A 1 91 ? 11.971 3.640 -9.694 1.00 84.06 91 LYS A CA 1
ATOM 679 C C . LYS A 1 91 ? 11.046 4.578 -8.944 1.00 84.06 91 LYS A C 1
ATOM 681 O O . LYS A 1 91 ? 11.426 5.706 -8.626 1.00 84.06 91 LYS A O 1
ATOM 686 N N . THR A 1 92 ? 9.872 4.069 -8.606 1.00 84.75 92 THR A N 1
ATOM 687 C CA . THR A 1 92 ? 8.918 4.745 -7.731 1.00 84.75 92 THR A CA 1
ATOM 688 C C . THR A 1 92 ? 8.698 3.896 -6.494 1.00 84.75 92 THR A C 1
ATOM 690 O O . THR A 1 92 ? 8.407 2.706 -6.593 1.00 84.75 92 THR A O 1
ATOM 693 N N . HIS A 1 93 ? 8.850 4.510 -5.327 1.00 87.38 93 HIS A N 1
ATOM 694 C CA . HIS A 1 93 ? 8.626 3.878 -4.036 1.00 87.38 93 HIS A CA 1
ATOM 695 C C . HIS A 1 93 ? 7.363 4.466 -3.412 1.00 87.38 93 HIS A C 1
ATOM 697 O O . HIS A 1 93 ? 7.302 5.671 -3.196 1.00 87.38 93 HIS A O 1
ATOM 703 N N . GLY A 1 94 ? 6.378 3.628 -3.113 1.00 88.62 94 GLY A N 1
ATOM 704 C CA . GLY A 1 94 ? 5.219 3.956 -2.294 1.00 88.62 94 GLY A CA 1
ATOM 705 C C . GLY A 1 94 ? 5.389 3.354 -0.906 1.00 88.62 94 GLY A C 1
ATOM 706 O O . GLY A 1 94 ? 5.729 2.182 -0.771 1.00 88.62 94 GLY A O 1
ATOM 707 N N . ILE A 1 95 ? 5.178 4.147 0.133 1.00 92.19 95 ILE A N 1
ATOM 708 C CA . ILE A 1 95 ? 5.148 3.694 1.523 1.00 92.19 95 ILE A CA 1
ATOM 709 C C . ILE A 1 95 ? 3.828 4.166 2.102 1.00 92.19 95 ILE A C 1
ATOM 711 O O . ILE A 1 95 ? 3.493 5.339 1.973 1.00 92.19 95 ILE A O 1
ATOM 715 N N . ALA A 1 96 ? 3.106 3.287 2.780 1.00 94.00 96 ALA A N 1
ATOM 716 C CA . ALA A 1 96 ? 1.930 3.669 3.537 1.00 94.00 96 ALA A CA 1
ATOM 717 C C . ALA A 1 96 ? 1.899 2.937 4.875 1.00 94.00 96 ALA A C 1
ATOM 719 O O . ALA A 1 96 ? 2.228 1.758 4.965 1.00 94.00 96 ALA A O 1
ATOM 720 N N . VAL A 1 97 ? 1.520 3.645 5.932 1.00 95.12 97 VAL A N 1
ATOM 721 C CA . VAL A 1 97 ? 1.331 3.078 7.268 1.00 95.12 97 VAL A CA 1
ATOM 722 C C . VAL A 1 97 ? 0.057 3.662 7.840 1.00 95.12 97 VAL A C 1
ATOM 724 O O . VAL A 1 97 ? -0.164 4.871 7.755 1.00 95.12 97 VAL A O 1
ATOM 727 N N . ALA A 1 98 ? -0.767 2.830 8.462 1.00 94.81 98 ALA A N 1
ATOM 728 C CA . ALA A 1 98 ? -1.899 3.324 9.219 1.00 94.81 98 ALA A CA 1
ATOM 729 C C . ALA A 1 98 ? -2.184 2.496 10.463 1.00 94.81 98 ALA A C 1
ATOM 731 O O . ALA A 1 98 ? -1.763 1.349 10.614 1.00 94.81 98 ALA A O 1
ATOM 732 N N . ALA A 1 99 ? -2.955 3.116 11.343 1.00 95.31 99 ALA A N 1
ATOM 733 C CA . ALA A 1 99 ? -3.529 2.486 12.509 1.00 95.31 99 ALA A CA 1
ATOM 734 C C . ALA A 1 99 ? -4.974 2.955 12.666 1.00 95.31 99 ALA A C 1
ATOM 736 O O . ALA A 1 99 ? -5.276 4.127 12.430 1.00 95.31 99 ALA A O 1
ATOM 737 N N . ARG A 1 100 ? -5.850 2.052 13.100 1.00 94.19 100 ARG A N 1
ATOM 738 C CA . ARG A 1 100 ? -7.197 2.364 13.574 1.00 94.19 100 ARG A CA 1
ATOM 739 C C . ARG A 1 100 ? -7.327 1.915 15.016 1.00 94.19 100 ARG A C 1
ATOM 741 O O . ARG A 1 100 ? -6.906 0.813 15.352 1.00 94.19 100 ARG A O 1
ATOM 748 N N . MET A 1 101 ? -7.940 2.765 15.828 1.00 95.38 101 MET A N 1
ATOM 749 C CA . MET A 1 101 ? -8.321 2.481 17.201 1.00 95.38 101 MET A CA 1
ATOM 750 C C . MET A 1 101 ? -9.846 2.482 17.316 1.00 95.38 101 MET A C 1
ATOM 752 O O . MET A 1 101 ? -10.491 3.466 16.941 1.00 95.38 101 MET A O 1
ATOM 756 N N . ALA A 1 102 ? -10.418 1.403 17.845 1.00 95.50 102 ALA A N 1
ATOM 757 C CA . ALA A 1 102 ? -11.793 1.392 18.318 1.00 95.50 102 ALA A CA 1
ATOM 758 C C . ALA A 1 102 ? -11.877 2.247 19.590 1.00 95.50 102 ALA A C 1
ATOM 760 O O . ALA A 1 102 ? -11.136 2.046 20.547 1.00 95.50 102 ALA A O 1
ATOM 761 N N . LEU A 1 103 ? -12.751 3.252 19.585 1.00 93.75 103 LEU A N 1
ATOM 762 C CA . LEU A 1 103 ? -13.008 4.081 20.767 1.00 93.75 103 LEU A CA 1
ATOM 763 C C . LEU A 1 103 ? -14.104 3.463 21.643 1.00 93.75 103 LEU A C 1
ATOM 765 O O . LEU A 1 103 ? -14.180 3.739 22.839 1.00 93.75 103 LEU A O 1
ATOM 769 N N . ASN A 1 104 ? -14.991 2.694 21.012 1.00 92.94 104 ASN A N 1
ATOM 770 C CA . ASN A 1 104 ? -16.045 1.874 21.597 1.00 92.94 104 ASN A CA 1
ATOM 771 C C . ASN A 1 104 ? -16.585 0.919 20.514 1.00 92.94 104 ASN A C 1
ATOM 773 O O . ASN A 1 104 ? -16.155 0.984 19.363 1.00 92.94 104 ASN A O 1
ATOM 777 N N . ASP A 1 105 ? -17.592 0.118 20.861 1.00 91.19 105 ASP A N 1
ATOM 778 C CA . ASP A 1 105 ? -18.233 -0.871 19.979 1.00 91.19 105 ASP A CA 1
ATOM 779 C C . ASP A 1 105 ? -18.790 -0.299 18.662 1.00 91.19 105 ASP A C 1
ATOM 781 O O . ASP A 1 105 ? -18.986 -1.030 17.697 1.00 91.19 105 ASP A O 1
ATOM 785 N N . SER A 1 106 ? -19.075 1.005 18.614 1.00 91.88 106 SER A N 1
ATOM 786 C CA . SER A 1 106 ? -19.729 1.667 17.481 1.00 91.88 106 SER A CA 1
ATOM 787 C C . SER A 1 106 ? -18.878 2.728 16.795 1.00 91.88 106 SER A C 1
ATOM 789 O O . SER A 1 106 ? -19.298 3.225 15.759 1.00 91.88 106 SER A O 1
ATOM 791 N N . CYS A 1 107 ? -17.720 3.111 17.334 1.00 94.38 107 CYS A N 1
ATOM 792 C CA . CYS A 1 107 ? -16.937 4.225 16.802 1.00 94.38 107 CYS A CA 1
ATOM 793 C C . CYS A 1 107 ? -15.444 3.917 16.768 1.00 94.38 107 CYS A C 1
ATOM 795 O O . CYS A 1 107 ? -14.893 3.331 17.701 1.00 94.38 107 CYS A O 1
ATOM 797 N N . GLY A 1 108 ? -14.768 4.434 15.747 1.00 94.50 108 GLY A N 1
ATOM 798 C CA . GLY A 1 108 ? -13.321 4.355 15.620 1.00 94.50 108 GLY A CA 1
ATOM 799 C C . GLY A 1 108 ? -12.702 5.622 15.055 1.00 94.50 108 GLY A C 1
ATOM 800 O O . GLY A 1 108 ? -13.374 6.486 14.486 1.00 94.50 108 GLY A O 1
ATOM 801 N N . VAL A 1 109 ? -11.390 5.723 15.233 1.00 94.94 109 VAL A N 1
ATOM 802 C CA . VAL A 1 109 ? -10.557 6.727 14.576 1.00 94.94 109 VAL A CA 1
ATOM 803 C C . VAL A 1 109 ? -9.366 6.041 13.927 1.00 94.94 109 VAL A C 1
ATOM 805 O O . VAL A 1 109 ? -8.750 5.157 14.524 1.00 94.94 109 VAL A O 1
ATOM 808 N N . ALA A 1 110 ? -9.036 6.442 12.707 1.00 95.31 110 ALA A N 1
ATOM 809 C CA . ALA A 1 110 ? -7.902 5.937 11.957 1.00 95.31 110 ALA A CA 1
ATOM 810 C C . ALA A 1 110 ? -7.017 7.080 11.472 1.00 95.31 110 ALA A C 1
ATOM 812 O O . ALA A 1 110 ? -7.506 8.143 11.099 1.00 95.31 110 ALA A O 1
ATOM 813 N N . VAL A 1 111 ? -5.710 6.845 11.456 1.00 94.88 111 VAL A N 1
ATOM 814 C CA . VAL A 1 111 ? -4.723 7.748 10.864 1.00 94.88 111 VAL A CA 1
ATOM 815 C C . VAL A 1 111 ? -3.868 6.972 9.880 1.00 94.88 111 VAL A C 1
ATOM 817 O O . VAL A 1 111 ? -3.406 5.883 10.214 1.00 94.88 111 VAL A O 1
ATOM 820 N N . ARG A 1 112 ? -3.651 7.537 8.691 1.00 95.50 112 ARG A N 1
ATOM 821 C CA . ARG A 1 112 ? -2.829 6.982 7.611 1.00 95.50 112 ARG A CA 1
ATOM 822 C C . ARG A 1 112 ? -1.820 8.017 7.138 1.00 95.50 112 ARG A C 1
ATOM 824 O O . ARG A 1 112 ? -2.208 9.136 6.824 1.00 95.50 112 ARG A O 1
ATOM 831 N N . GLY A 1 113 ? -0.553 7.632 7.069 1.00 92.44 113 GLY A N 1
ATOM 832 C CA . GLY A 1 113 ? 0.500 8.401 6.415 1.00 92.44 113 GLY A CA 1
ATOM 833 C C . GLY A 1 113 ? 0.974 7.682 5.160 1.00 92.44 113 GLY A C 1
ATOM 834 O O . GLY A 1 113 ? 1.160 6.464 5.193 1.00 92.44 113 GLY A O 1
ATOM 835 N N . GLU A 1 114 ? 1.169 8.422 4.075 1.00 92.19 114 GLU A N 1
ATOM 836 C CA . GLU A 1 114 ? 1.648 7.886 2.799 1.00 92.19 114 GLU A CA 1
ATOM 837 C C . GLU A 1 114 ? 2.813 8.736 2.288 1.00 92.19 114 GLU A C 1
ATOM 839 O O . GLU A 1 114 ? 2.868 9.941 2.533 1.00 92.19 114 GLU A O 1
ATOM 844 N N . ALA A 1 115 ? 3.754 8.104 1.595 1.00 87.56 115 ALA A N 1
ATOM 845 C CA . ALA A 1 115 ? 4.864 8.760 0.924 1.00 87.56 115 ALA A CA 1
ATOM 846 C C . ALA A 1 115 ? 5.092 8.113 -0.444 1.00 87.56 115 ALA A C 1
ATOM 848 O O . ALA A 1 115 ? 5.187 6.888 -0.544 1.00 87.56 115 ALA A O 1
ATOM 849 N N . LEU A 1 116 ? 5.219 8.934 -1.480 1.00 85.88 116 LEU A N 1
ATOM 850 C CA . LEU A 1 116 ? 5.570 8.528 -2.831 1.00 85.88 116 LEU A CA 1
ATOM 851 C C . LEU A 1 116 ? 6.886 9.200 -3.216 1.00 85.88 116 LEU A C 1
ATOM 853 O O . LEU A 1 116 ? 6.972 10.421 -3.289 1.00 85.88 116 LEU A O 1
ATOM 857 N N . LEU A 1 117 ? 7.916 8.398 -3.464 1.00 85.19 117 LEU A N 1
ATOM 858 C CA . LEU A 1 117 ? 9.254 8.863 -3.815 1.00 85.19 117 LEU A CA 1
ATOM 859 C C . LEU A 1 117 ? 9.565 8.411 -5.240 1.00 85.19 117 LEU A C 1
ATOM 861 O O . LEU A 1 117 ? 9.758 7.215 -5.484 1.00 85.19 117 LEU A O 1
ATOM 865 N N . ARG A 1 118 ? 9.636 9.353 -6.180 1.00 81.31 118 ARG A N 1
ATOM 866 C CA . ARG A 1 118 ? 9.992 9.072 -7.575 1.00 81.31 118 ARG A CA 1
ATOM 867 C C . ARG A 1 118 ? 11.450 9.426 -7.824 1.00 81.31 118 ARG A C 1
ATOM 869 O O . ARG A 1 118 ? 11.890 10.540 -7.549 1.00 81.31 118 ARG A O 1
ATOM 876 N N . LYS A 1 119 ? 12.195 8.462 -8.362 1.00 73.88 119 LYS A N 1
ATOM 877 C CA . LYS A 1 119 ? 13.594 8.606 -8.778 1.00 73.88 119 LYS A CA 1
ATOM 878 C C . LYS A 1 119 ? 13.707 8.271 -10.265 1.00 73.88 119 LYS A C 1
ATOM 880 O O . LYS A 1 119 ? 14.046 7.125 -10.600 1.00 73.88 119 LYS 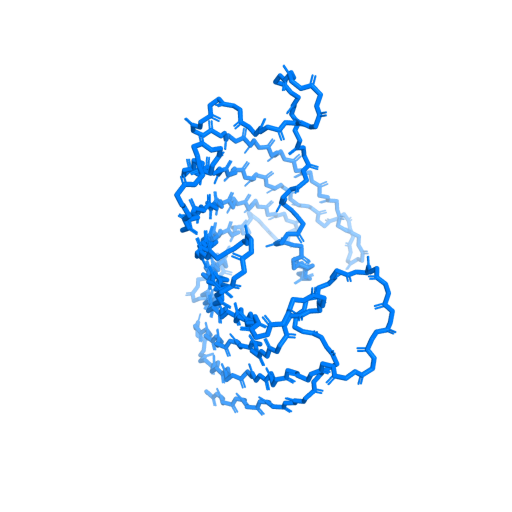A O 1
ATOM 885 N N . PRO A 1 120 ? 13.375 9.223 -11.150 1.00 67.69 120 PRO A N 1
ATOM 886 C CA . PRO A 1 120 ? 13.530 9.011 -12.581 1.00 67.69 120 PRO A CA 1
ATOM 887 C C . PRO A 1 120 ? 15.014 8.830 -12.936 1.00 67.69 120 PRO A C 1
ATOM 889 O O . PRO A 1 1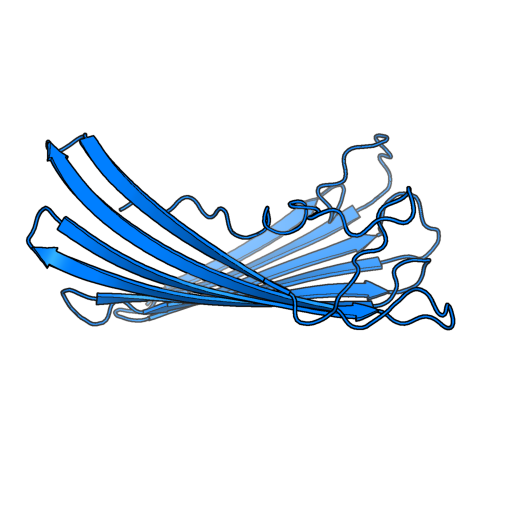20 ? 15.901 9.369 -12.270 1.00 67.69 120 PRO A O 1
ATOM 892 N N . HIS A 1 121 ? 15.291 8.025 -13.957 1.00 63.91 121 HIS A N 1
ATOM 893 C CA . HIS A 1 121 ? 16.614 7.873 -14.552 1.00 63.91 121 HIS A CA 1
ATOM 894 C C . HIS A 1 121 ? 16.557 8.372 -15.999 1.00 63.91 121 HIS A C 1
ATOM 896 O O . HIS A 1 121 ? 15.896 7.790 -16.847 1.00 63.91 121 HIS A O 1
ATOM 902 N N . GLY A 1 122 ? 17.269 9.464 -16.283 1.00 55.69 122 GLY A N 1
ATOM 903 C CA . GLY A 1 122 ? 17.346 10.046 -17.620 1.00 55.69 122 GLY A CA 1
ATOM 904 C C . GLY A 1 122 ? 18.185 11.323 -17.638 1.00 55.69 122 GLY A C 1
ATOM 905 O O . GLY A 1 122 ? 18.190 12.093 -16.685 1.00 55.69 122 GLY A O 1
ATOM 906 N N . ASN A 1 123 ? 18.913 11.570 -18.731 1.00 48.38 123 ASN A N 1
ATOM 907 C CA . ASN A 1 123 ? 19.714 12.792 -18.933 1.00 48.38 123 ASN A CA 1
ATOM 908 C C . ASN A 1 123 ? 18.865 14.037 -19.281 1.00 48.38 123 ASN A C 1
ATOM 910 O O . ASN A 1 123 ? 19.414 15.070 -19.671 1.00 48.38 123 ASN A O 1
ATOM 914 N N . ASN A 1 124 ? 17.536 13.958 -19.178 1.00 49.47 124 ASN A N 1
ATOM 915 C CA . ASN A 1 124 ? 16.644 15.069 -19.484 1.00 49.47 124 ASN A CA 1
ATOM 916 C C . ASN A 1 124 ? 16.437 15.925 -18.232 1.00 49.47 124 ASN A C 1
ATOM 918 O O . ASN A 1 124 ? 15.947 15.456 -17.214 1.00 49.47 124 ASN A O 1
ATOM 922 N N . ALA A 1 125 ? 16.768 17.213 -18.331 1.00 45.53 125 ALA A N 1
ATOM 923 C CA . ALA A 1 125 ? 16.690 18.202 -17.248 1.00 45.53 125 ALA A CA 1
ATOM 924 C C . ALA A 1 125 ? 15.266 18.478 -16.699 1.00 45.53 125 ALA A C 1
ATOM 926 O O . ALA A 1 125 ? 15.090 19.396 -15.900 1.00 45.53 125 ALA A O 1
ATOM 927 N N . VAL A 1 126 ? 14.264 17.721 -17.153 1.00 52.78 126 VAL A N 1
ATOM 928 C CA . VAL A 1 126 ? 12.843 17.836 -16.790 1.00 52.78 126 VAL A CA 1
ATOM 929 C C . VAL A 1 126 ? 12.449 16.799 -15.727 1.00 52.78 126 VAL A C 1
ATOM 931 O O . VAL A 1 126 ? 11.491 17.015 -14.995 1.00 52.78 126 VAL A O 1
ATOM 934 N N . ASP A 1 127 ? 13.227 15.726 -15.571 1.00 56.69 127 ASP A N 1
ATOM 935 C CA . ASP A 1 127 ? 12.943 14.647 -14.627 1.00 56.69 127 ASP A CA 1
ATOM 936 C C . ASP A 1 127 ? 13.611 14.913 -13.273 1.00 56.69 127 ASP A C 1
ATOM 938 O O . ASP A 1 127 ? 14.749 14.516 -13.009 1.00 56.69 127 ASP A O 1
ATOM 942 N N . LYS A 1 128 ? 12.908 15.638 -12.402 1.00 62.94 128 LYS A N 1
ATOM 943 C CA . LYS A 1 128 ? 13.347 15.859 -11.021 1.00 62.94 128 LYS A CA 1
ATOM 944 C C . LYS A 1 128 ? 12.842 14.750 -10.106 1.00 62.94 128 LYS A C 1
ATOM 946 O O . LYS A 1 128 ? 11.764 14.190 -10.306 1.00 62.94 128 LYS A O 1
ATOM 951 N N . ASN A 1 129 ? 13.624 14.461 -9.066 1.00 70.88 129 ASN A N 1
ATOM 952 C CA . ASN A 1 129 ? 13.134 13.666 -7.946 1.00 70.88 129 ASN A CA 1
ATOM 953 C C . ASN A 1 129 ? 11.914 14.378 -7.361 1.00 70.88 129 ASN A C 1
ATOM 955 O O . ASN A 1 129 ? 12.030 15.529 -6.954 1.00 70.88 129 ASN A O 1
ATOM 959 N N . SER A 1 130 ? 10.778 13.693 -7.309 1.00 76.81 130 SER A N 1
ATOM 960 C CA . SER A 1 130 ? 9.577 14.208 -6.657 1.00 76.81 130 SER A CA 1
ATOM 961 C C . SER A 1 130 ? 9.263 13.368 -5.433 1.00 76.81 130 SER A C 1
ATOM 963 O O . SER A 1 130 ? 9.432 12.143 -5.423 1.00 76.81 130 SER A O 1
ATOM 965 N N . GLU A 1 131 ? 8.830 14.059 -4.389 1.00 80.44 131 GLU A N 1
ATOM 966 C CA . GLU A 1 131 ? 8.383 13.459 -3.145 1.00 80.44 131 GLU A CA 1
ATOM 967 C C . GLU A 1 131 ? 7.006 14.030 -2.821 1.00 80.44 131 GLU A C 1
ATOM 969 O O . GLU A 1 131 ? 6.847 15.242 -2.657 1.00 80.44 131 GLU A O 1
ATOM 974 N N . GLU A 1 132 ? 6.020 13.147 -2.753 1.00 84.25 132 GLU A N 1
ATOM 975 C CA . GLU A 1 132 ? 4.655 13.461 -2.346 1.00 84.25 132 GLU A CA 1
ATOM 976 C C . GLU A 1 132 ? 4.386 12.752 -1.016 1.00 84.25 132 GLU A C 1
ATOM 978 O O . GLU A 1 132 ? 4.793 11.607 -0.814 1.00 84.25 132 GLU A O 1
ATOM 983 N N . TYR A 1 133 ? 3.699 13.422 -0.102 1.00 83.88 133 TYR A N 1
ATOM 984 C CA . TYR A 1 133 ? 3.328 12.896 1.203 1.00 83.88 133 TYR A CA 1
ATOM 985 C C . TYR A 1 133 ? 1.848 13.160 1.442 1.00 83.88 133 TYR A C 1
ATOM 987 O O . TYR A 1 133 ? 1.352 14.233 1.110 1.00 83.88 133 TYR A O 1
ATOM 995 N N . SER A 1 134 ? 1.150 12.231 2.084 1.00 85.44 134 SER A N 1
ATOM 996 C CA . SER A 1 134 ? -0.215 12.465 2.545 1.00 85.44 134 SER A CA 1
ATOM 997 C C . SER A 1 134 ? -0.368 12.097 4.016 1.00 85.44 134 SER A C 1
ATOM 999 O O . SER A 1 134 ? 0.310 11.213 4.550 1.00 85.44 134 SER A O 1
ATOM 1001 N N . LEU A 1 135 ? -1.293 12.784 4.677 1.00 88.38 135 LEU A N 1
ATOM 1002 C CA . LEU A 1 135 ? -1.797 12.429 5.991 1.00 88.38 135 LEU A CA 1
ATOM 1003 C C . LEU A 1 135 ? -3.321 12.414 5.932 1.00 88.38 135 LEU A C 1
ATOM 1005 O O . LEU A 1 135 ? -3.950 13.430 5.647 1.00 88.38 135 LEU A O 1
ATOM 1009 N N . THR A 1 136 ? -3.914 11.266 6.231 1.00 89.94 136 THR A N 1
ATOM 1010 C CA . THR A 1 136 ? -5.363 11.077 6.283 1.00 89.94 136 THR A CA 1
ATOM 1011 C C . THR A 1 136 ? -5.787 10.747 7.708 1.00 89.94 136 THR A C 1
ATOM 1013 O O . THR A 1 136 ? -5.193 9.888 8.359 1.00 89.94 136 THR A O 1
ATOM 1016 N N . LEU A 1 137 ? -6.822 11.425 8.191 1.00 86.69 137 LEU A N 1
ATOM 1017 C CA . LEU A 1 137 ? -7.508 11.158 9.447 1.00 86.69 137 LEU A CA 1
ATOM 1018 C C . LEU A 1 137 ? -8.955 10.787 9.130 1.00 86.69 137 LEU A C 1
ATOM 1020 O O . LEU A 1 137 ? -9.669 11.563 8.498 1.00 86.69 137 LEU A O 1
ATOM 1024 N N . THR A 1 138 ? -9.404 9.640 9.620 1.00 92.00 138 THR A N 1
ATOM 1025 C CA . THR A 1 138 ? -10.767 9.152 9.416 1.00 92.00 138 THR A CA 1
ATOM 1026 C C . THR A 1 138 ? -11.427 8.911 10.765 1.00 92.00 138 THR A C 1
ATOM 1028 O O . THR A 1 138 ? -10.843 8.278 11.638 1.00 92.00 138 THR A O 1
ATOM 1031 N N . GLY A 1 139 ? -12.648 9.403 10.946 1.00 88.06 139 GLY A N 1
ATOM 1032 C CA . GLY A 1 139 ? -13.536 8.994 12.030 1.00 88.06 139 GLY A CA 1
ATOM 1033 C C . GLY A 1 139 ? -14.685 8.175 11.461 1.00 88.06 139 GLY A C 1
ATOM 1034 O O . GLY A 1 139 ? -15.259 8.554 10.438 1.00 88.06 139 GLY A O 1
ATOM 1035 N N . ASP A 1 140 ? -15.033 7.072 12.110 1.00 90.44 140 ASP A N 1
ATOM 1036 C CA . ASP A 1 140 ? -16.145 6.218 11.705 1.00 90.44 140 ASP A CA 1
ATOM 1037 C C . ASP A 1 140 ? -17.113 5.961 12.864 1.00 90.44 140 ASP A C 1
ATOM 1039 O O . ASP A 1 140 ? -16.718 5.955 14.032 1.00 90.44 140 ASP A O 1
ATOM 1043 N N . SER A 1 141 ? -18.400 5.813 12.535 1.00 90.88 141 SER A N 1
ATOM 1044 C CA . SER A 1 141 ? -19.455 5.487 13.492 1.00 90.88 141 SER A CA 1
ATOM 1045 C C . SER A 1 141 ? -20.529 4.598 12.863 1.00 90.88 141 SER A C 1
ATOM 1047 O O . SER A 1 141 ? -21.170 4.982 11.882 1.00 90.88 141 SER A O 1
ATOM 1049 N N . ALA A 1 142 ? -20.741 3.417 13.438 1.00 92.00 142 ALA A N 1
ATOM 1050 C CA . ALA A 1 142 ? -21.863 2.539 13.157 1.00 92.00 142 ALA A CA 1
ATOM 1051 C C . ALA A 1 142 ? -23.148 3.172 13.712 1.00 92.00 142 ALA A C 1
ATOM 1053 O O . ALA A 1 142 ? -23.370 3.244 14.919 1.00 92.00 142 ALA A O 1
ATOM 1054 N N . LEU A 1 143 ? -23.999 3.657 12.810 1.00 87.25 143 LEU A N 1
ATOM 1055 C CA . LEU A 1 143 ? -25.308 4.221 13.144 1.00 87.25 143 LEU A CA 1
ATOM 1056 C C . LEU A 1 143 ? -26.350 3.116 13.363 1.00 87.25 143 LEU A C 1
ATOM 1058 O O . LEU A 1 143 ? -27.302 3.293 14.120 1.00 87.25 143 LEU A O 1
ATOM 1062 N N . THR A 1 144 ? -26.175 1.993 12.663 1.00 90.88 144 THR A N 1
ATOM 1063 C CA . THR A 1 144 ? -26.932 0.740 12.802 1.00 90.88 144 THR A CA 1
ATOM 1064 C C . THR A 1 144 ? -26.006 -0.427 12.450 1.00 90.88 144 THR A C 1
ATOM 1066 O O . THR A 1 144 ? -24.954 -0.195 11.857 1.00 90.88 144 THR A O 1
ATOM 1069 N N . ASP A 1 145 ? -26.444 -1.667 12.671 1.00 88.88 145 ASP A N 1
ATOM 1070 C CA . ASP A 1 145 ? -25.694 -2.885 12.312 1.00 88.88 145 ASP A CA 1
ATOM 1071 C C . ASP A 1 145 ? -25.297 -2.975 10.823 1.00 88.88 145 ASP A C 1
ATOM 1073 O O . ASP A 1 145 ? -24.400 -3.730 10.471 1.00 88.88 145 ASP A O 1
ATOM 1077 N N . ASN A 1 146 ? -25.958 -2.215 9.939 1.00 90.75 146 ASN A N 1
ATOM 1078 C CA . ASN A 1 146 ? -25.722 -2.242 8.489 1.00 90.75 146 ASN A CA 1
ATOM 1079 C C . ASN A 1 146 ? -25.364 -0.866 7.903 1.00 90.75 146 ASN A C 1
ATOM 1081 O O . ASN A 1 146 ? -25.383 -0.691 6.684 1.00 90.75 146 ASN A O 1
ATOM 1085 N N . LEU A 1 147 ? -25.124 0.143 8.746 1.00 86.69 147 LEU A N 1
ATOM 1086 C CA . LEU A 1 147 ? -24.860 1.504 8.282 1.00 86.69 147 LEU A CA 1
ATOM 1087 C C . LEU A 1 147 ? -23.768 2.154 9.116 1.00 86.69 147 LEU A C 1
ATOM 1089 O O . LEU A 1 147 ? -23.979 2.454 10.289 1.00 86.69 147 LEU A O 1
ATOM 1093 N N . THR A 1 148 ? -22.667 2.484 8.452 1.00 91.69 148 THR A N 1
ATOM 1094 C CA . THR A 1 148 ? -21.536 3.197 9.042 1.00 91.69 148 THR A CA 1
ATOM 1095 C C . THR A 1 148 ? -21.369 4.544 8.356 1.00 91.69 148 THR A C 1
ATOM 1097 O O . THR A 1 148 ? -21.238 4.620 7.134 1.00 91.69 148 THR A O 1
ATOM 1100 N N . ALA A 1 149 ? -21.364 5.617 9.141 1.00 87.06 149 ALA A N 1
ATOM 1101 C CA . ALA A 1 149 ? -20.963 6.939 8.688 1.00 87.06 149 ALA A CA 1
ATOM 1102 C C . ALA A 1 149 ? -19.448 7.096 8.840 1.00 87.06 149 ALA A C 1
ATOM 1104 O O . ALA A 1 149 ? -18.880 6.683 9.850 1.00 87.06 149 ALA A O 1
ATOM 1105 N N . LYS A 1 150 ? -18.798 7.710 7.849 1.00 91.75 150 LYS A N 1
ATOM 1106 C CA . LYS A 1 150 ? -17.360 7.994 7.865 1.00 91.75 150 LYS A CA 1
ATOM 1107 C C . LYS A 1 150 ? -17.119 9.456 7.508 1.00 91.75 150 LYS A C 1
ATOM 1109 O O . LYS A 1 150 ? -17.755 9.982 6.596 1.00 91.75 150 LYS A O 1
ATOM 1114 N N . VAL A 1 151 ? -16.212 10.098 8.231 1.00 84.94 151 VAL A N 1
ATOM 1115 C CA . VAL A 1 151 ? -15.715 11.446 7.943 1.00 84.94 151 VAL A CA 1
ATOM 1116 C C . VAL A 1 151 ? -14.213 11.352 7.762 1.00 84.94 151 VAL A C 1
ATOM 1118 O O . VAL A 1 151 ? -13.535 10.748 8.588 1.00 84.94 151 VAL A O 1
ATOM 1121 N N . GLU A 1 152 ? -13.702 11.956 6.696 1.00 91.19 152 GLU A N 1
ATOM 1122 C CA . GLU A 1 152 ? -12.287 11.925 6.344 1.00 91.19 152 GLU A CA 1
ATOM 1123 C C . GLU A 1 152 ? -11.750 13.347 6.175 1.00 91.19 152 GLU A C 1
ATOM 1125 O O . GLU A 1 152 ? -12.385 14.196 5.547 1.00 91.19 152 GLU A O 1
ATOM 1130 N N . LEU A 1 153 ? -10.576 13.597 6.749 1.00 80.88 153 LEU A N 1
ATOM 1131 C CA . LEU A 1 153 ? -9.748 14.763 6.487 1.00 80.88 153 LEU A CA 1
ATOM 1132 C C . LEU A 1 153 ? -8.433 14.274 5.899 1.00 80.88 153 LEU A C 1
ATOM 1134 O O . LEU A 1 153 ? -7.739 13.475 6.524 1.00 80.88 153 LEU A O 1
ATOM 1138 N N . ARG A 1 154 ? -8.070 14.805 4.738 1.00 89.12 154 ARG A N 1
ATOM 1139 C CA . ARG A 1 154 ? -6.828 14.470 4.061 1.00 89.12 154 ARG A CA 1
ATOM 1140 C C . ARG A 1 154 ? -6.026 15.724 3.753 1.00 89.12 154 ARG A C 1
ATOM 1142 O O . ARG A 1 154 ? -6.584 16.734 3.331 1.00 89.12 154 ARG A O 1
ATOM 1149 N N . LEU A 1 155 ? -4.729 15.639 4.020 1.00 81.00 155 LEU A N 1
ATOM 1150 C CA . LEU A 1 155 ? -3.741 16.675 3.767 1.00 81.00 155 LEU A CA 1
ATOM 1151 C C . LEU A 1 155 ? -2.670 16.086 2.855 1.00 81.00 155 LEU A C 1
ATOM 1153 O O . LEU A 1 155 ? -2.052 15.088 3.219 1.00 81.00 155 LEU A O 1
ATOM 1157 N N . ASP A 1 156 ? -2.458 16.705 1.703 1.00 83.94 156 ASP A N 1
ATOM 1158 C CA . ASP A 1 156 ? -1.443 16.311 0.732 1.00 83.94 156 ASP A CA 1
ATOM 1159 C C . ASP A 1 156 ? -0.332 17.374 0.701 1.00 83.94 156 ASP A C 1
ATOM 1161 O O . ASP A 1 156 ? -0.591 18.575 0.803 1.00 83.94 156 ASP A O 1
ATOM 1165 N N . PHE A 1 157 ? 0.915 16.925 0.604 1.00 79.81 157 PHE A N 1
ATOM 1166 C CA . PHE A 1 157 ? 2.114 17.757 0.601 1.00 79.81 157 PHE A CA 1
ATOM 1167 C C . PHE A 1 157 ? 3.042 17.293 -0.520 1.00 79.81 157 PHE A C 1
ATOM 1169 O O . PHE A 1 157 ? 3.247 16.096 -0.697 1.00 79.81 157 PHE A O 1
ATOM 1176 N N . ALA A 1 158 ? 3.666 18.227 -1.227 1.00 77.56 158 ALA A N 1
ATOM 1177 C CA . ALA A 1 158 ? 4.730 17.938 -2.182 1.00 77.56 158 ALA A CA 1
ATOM 1178 C C . ALA A 1 158 ? 5.992 18.702 -1.769 1.00 77.56 158 ALA A C 1
ATOM 1180 O O . ALA A 1 158 ? 5.911 19.866 -1.376 1.00 77.56 158 ALA A O 1
ATOM 1181 N N . ALA A 1 159 ? 7.151 18.038 -1.796 1.00 62.19 159 ALA A N 1
ATOM 1182 C CA . ALA A 1 159 ? 8.418 18.651 -1.388 1.00 62.19 159 ALA A CA 1
ATOM 1183 C C . ALA A 1 159 ? 9.088 19.478 -2.496 1.00 62.19 159 ALA A C 1
ATOM 1185 O O . ALA A 1 159 ? 9.963 20.286 -2.186 1.00 62.19 159 ALA A O 1
ATOM 1186 N N . ASP A 1 160 ? 8.691 19.291 -3.757 1.00 57.66 160 ASP A N 1
ATOM 1187 C CA . ASP A 1 160 ? 9.221 20.049 -4.891 1.00 57.66 160 ASP A CA 1
ATOM 1188 C C . ASP A 1 160 ? 8.097 20.891 -5.514 1.00 57.66 160 ASP A C 1
ATOM 1190 O O . ASP A 1 160 ? 7.025 20.378 -5.842 1.00 57.66 160 ASP A O 1
ATOM 1194 N N . ASP A 1 161 ? 8.342 22.195 -5.656 1.00 45.94 161 ASP A N 1
ATOM 1195 C CA . ASP A 1 161 ? 7.532 23.059 -6.515 1.00 45.94 161 ASP A CA 1
ATOM 1196 C C . ASP A 1 161 ? 7.679 22.521 -7.945 1.00 45.94 161 ASP A C 1
ATOM 1198 O O . ASP A 1 161 ? 8.804 22.360 -8.418 1.00 45.94 161 ASP A O 1
ATOM 1202 N N . THR A 1 162 ? 6.562 22.325 -8.648 1.00 42.19 162 THR A N 1
ATOM 1203 C CA . THR A 1 162 ? 6.430 21.909 -10.061 1.00 42.19 162 THR A CA 1
ATOM 1204 C C . THR A 1 162 ? 6.472 20.400 -10.343 1.00 42.19 162 THR A C 1
ATOM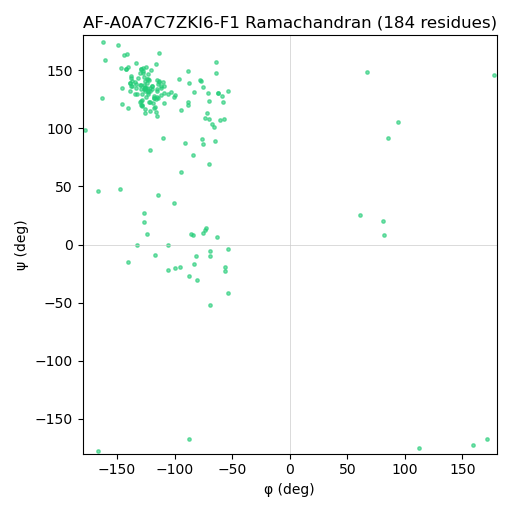 1206 O O . THR A 1 162 ? 7.497 19.827 -10.707 1.00 42.19 162 THR A O 1
ATOM 1209 N N . LEU A 1 163 ? 5.284 19.784 -10.356 1.00 43.16 163 LEU A N 1
ATOM 1210 C CA . LEU A 1 163 ? 4.956 18.918 -11.489 1.00 43.16 163 LEU A CA 1
ATOM 1211 C C . LEU A 1 163 ? 4.954 19.818 -12.740 1.00 43.16 163 LEU A C 1
ATOM 1213 O O . LEU A 1 163 ? 4.366 20.901 -12.682 1.00 43.16 163 LEU A O 1
ATOM 1217 N N . PRO A 1 164 ? 5.627 19.462 -13.845 1.00 40.75 164 PRO A N 1
ATOM 1218 C CA . PRO A 1 164 ? 5.371 20.136 -15.103 1.00 40.75 164 PRO A CA 1
ATOM 1219 C C . PRO A 1 164 ? 3.955 19.757 -15.544 1.00 40.75 164 PRO A C 1
ATOM 1221 O O . PRO A 1 164 ? 3.735 18.645 -16.024 1.00 40.75 164 PRO A O 1
ATOM 1224 N N . ASP A 1 165 ? 2.998 20.671 -15.380 1.00 41.88 165 ASP A N 1
ATOM 1225 C CA . ASP A 1 165 ? 1.778 20.603 -16.172 1.00 41.88 165 ASP A CA 1
ATOM 1226 C C . ASP A 1 165 ? 2.149 20.811 -17.655 1.00 41.88 165 ASP A C 1
ATOM 1228 O O . ASP A 1 165 ? 3.198 21.364 -18.014 1.00 41.88 165 ASP A O 1
ATOM 1232 N N . SER A 1 166 ? 1.308 20.329 -18.563 1.00 45.03 166 SER A N 1
ATOM 1233 C CA . SER A 1 166 ? 1.540 20.495 -20.001 1.00 45.03 166 SER A CA 1
ATOM 1234 C C . SER A 1 166 ? 1.302 21.945 -20.485 1.00 45.03 166 SER A C 1
ATOM 1236 O O . SER A 1 166 ? 1.192 22.152 -21.699 1.00 45.03 166 SER A O 1
ATOM 1238 N N . ASP A 1 167 ? 1.209 22.941 -19.590 1.00 40.50 167 ASP A N 1
ATOM 1239 C CA . ASP A 1 167 ? 0.904 24.341 -19.916 1.00 40.50 167 ASP A CA 1
ATOM 1240 C C . ASP A 1 167 ? 1.820 25.410 -19.269 1.00 40.50 167 ASP A C 1
ATOM 1242 O O . ASP A 1 167 ? 1.728 26.592 -19.619 1.00 40.50 167 ASP A O 1
ATOM 1246 N N . GLY A 1 168 ? 2.803 25.006 -18.461 1.00 39.06 168 GLY A N 1
ATOM 1247 C CA . GLY A 1 168 ? 3.801 25.876 -17.848 1.00 39.06 168 GLY A CA 1
ATOM 1248 C C . GLY A 1 168 ? 3.343 26.622 -16.590 1.00 39.06 168 GLY A C 1
ATOM 1249 O O . GLY A 1 168 ? 3.980 27.626 -16.253 1.00 39.06 168 GLY A O 1
ATOM 1250 N N . ASN A 1 169 ? 2.295 26.177 -15.891 1.00 36.00 169 ASN A N 1
ATOM 1251 C CA . ASN A 1 169 ? 1.880 26.743 -14.606 1.00 36.00 169 ASN A CA 1
ATOM 1252 C C . ASN A 1 169 ? 2.057 25.748 -13.444 1.00 36.00 169 ASN A C 1
ATOM 1254 O O . ASN A 1 169 ? 2.300 24.559 -13.608 1.00 36.00 169 ASN A O 1
ATOM 1258 N N . ALA A 1 170 ? 2.016 26.259 -12.213 1.00 37.75 170 ALA A N 1
ATOM 1259 C CA . ALA A 1 170 ? 1.949 25.418 -11.021 1.00 37.75 170 ALA A CA 1
ATOM 1260 C C . ALA A 1 170 ? 0.476 25.058 -10.774 1.00 37.75 170 ALA A C 1
ATOM 1262 O O . ALA A 1 170 ? -0.198 25.693 -9.961 1.00 37.75 170 ALA A O 1
ATOM 1263 N N . GLY A 1 171 ? -0.046 24.110 -11.551 1.00 34.81 171 GLY A N 1
ATOM 1264 C CA . GLY A 1 171 ? -1.333 23.472 -11.296 1.00 34.81 171 GLY A CA 1
ATOM 1265 C C . GLY A 1 171 ? -1.179 22.333 -10.289 1.00 34.81 171 GLY A C 1
ATOM 1266 O O . GLY A 1 171 ? -0.293 21.493 -10.427 1.00 34.81 171 GLY A O 1
ATOM 1267 N N . GLU A 1 172 ? -2.027 22.301 -9.259 1.00 42.03 172 GLU A N 1
ATOM 1268 C CA . GLU A 1 172 ? -2.177 21.137 -8.380 1.00 42.03 172 GLU A CA 1
ATOM 1269 C C . GLU A 1 172 ? -2.744 19.963 -9.193 1.00 42.03 172 GLU A C 1
ATOM 1271 O O . GLU A 1 172 ? -3.960 19.781 -9.284 1.00 42.03 172 GLU A O 1
ATOM 1276 N N . ASP A 1 173 ? -1.873 19.160 -9.804 1.00 34.44 173 ASP A N 1
ATOM 1277 C CA . ASP A 1 173 ? -2.288 17.914 -10.440 1.00 34.44 173 ASP A CA 1
ATOM 1278 C C . ASP A 1 173 ? -2.545 16.853 -9.363 1.00 34.44 173 ASP A C 1
ATOM 1280 O O . ASP A 1 173 ? -1.683 16.077 -8.946 1.00 34.44 173 ASP A O 1
ATOM 1284 N N . VAL A 1 174 ? -3.802 16.813 -8.918 1.00 40.72 174 VAL A N 1
ATOM 1285 C CA . VAL A 1 174 ? -4.409 15.706 -8.172 1.00 40.72 174 VAL A CA 1
ATOM 1286 C C . VAL A 1 174 ? -4.578 14.519 -9.128 1.00 40.72 174 VAL A C 1
ATOM 1288 O O . VAL A 1 174 ? -5.681 14.172 -9.543 1.00 40.72 174 VAL A O 1
ATOM 1291 N N . ALA A 1 175 ? -3.471 13.901 -9.536 1.00 32.62 175 ALA A N 1
ATOM 1292 C CA . ALA A 1 175 ? -3.484 12.747 -10.434 1.00 32.62 175 ALA A CA 1
ATOM 1293 C C . ALA A 1 175 ? -2.323 11.782 -10.147 1.00 32.62 175 ALA A C 1
ATOM 1295 O O . ALA A 1 175 ? -1.627 11.335 -11.050 1.00 32.62 175 ALA A O 1
ATOM 1296 N N . ALA A 1 176 ? -2.107 11.438 -8.877 1.00 34.44 176 ALA A N 1
ATOM 1297 C CA . ALA A 1 176 ? -1.147 10.389 -8.509 1.00 34.44 176 ALA A CA 1
ATOM 1298 C C . ALA A 1 176 ? -1.598 9.479 -7.360 1.00 34.44 176 ALA A C 1
ATOM 1300 O O . ALA A 1 176 ? -1.057 8.390 -7.185 1.00 34.44 176 ALA A O 1
ATOM 1301 N N . MET A 1 177 ? -2.627 9.859 -6.599 1.00 35.88 177 MET A N 1
ATOM 1302 C CA . MET A 1 177 ? -3.051 9.103 -5.415 1.00 35.88 177 MET A CA 1
ATOM 1303 C C . MET A 1 177 ? -4.268 8.200 -5.645 1.00 35.88 177 MET A C 1
ATOM 1305 O O . MET A 1 177 ? -5.081 7.986 -4.748 1.00 35.88 177 MET A O 1
ATOM 1309 N N . ALA A 1 178 ? -4.354 7.615 -6.840 1.00 31.97 178 ALA A N 1
ATOM 1310 C CA . ALA A 1 178 ? -5.256 6.498 -7.131 1.00 31.97 178 ALA A CA 1
ATOM 1311 C C . ALA A 1 178 ? -4.666 5.125 -6.734 1.00 31.97 178 ALA A C 1
ATOM 1313 O O . ALA A 1 178 ? -5.253 4.092 -7.039 1.00 31.97 178 ALA A O 1
ATOM 1314 N N . LEU A 1 179 ? -3.520 5.093 -6.041 1.00 33.91 179 LEU A N 1
ATOM 1315 C CA . LEU A 1 179 ? -2.780 3.866 -5.723 1.00 33.91 179 LEU A CA 1
ATOM 1316 C C . LEU A 1 179 ? -2.746 3.556 -4.217 1.00 33.91 179 LEU A C 1
ATOM 1318 O O . LEU A 1 179 ? -1.720 3.182 -3.675 1.00 33.91 179 LEU A O 1
ATOM 1322 N N . ALA A 1 180 ? -3.881 3.726 -3.535 1.00 31.91 180 ALA A N 1
ATOM 1323 C CA . ALA A 1 180 ? -4.161 3.106 -2.232 1.00 31.91 180 ALA A CA 1
ATOM 1324 C C . ALA A 1 180 ? -5.655 3.225 -1.887 1.00 31.91 180 ALA A C 1
ATOM 1326 O O . ALA A 1 180 ? -6.033 3.613 -0.777 1.00 31.91 180 ALA A O 1
ATOM 1327 N N . GLN A 1 181 ? -6.536 2.926 -2.844 1.00 31.75 181 GLN A N 1
ATOM 1328 C CA . GLN A 1 181 ? -7.942 2.681 -2.529 1.00 31.75 181 GLN A CA 1
ATOM 1329 C C . GLN A 1 181 ? -8.147 1.176 -2.357 1.00 31.75 181 GLN A C 1
ATOM 1331 O O . GLN A 1 181 ? -8.873 0.530 -3.106 1.00 31.75 181 GLN A O 1
ATOM 1336 N N . LEU A 1 182 ? -7.471 0.605 -1.354 1.00 30.52 182 LEU A N 1
ATOM 1337 C CA . LEU A 1 182 ? -7.938 -0.653 -0.795 1.00 30.52 182 LEU A CA 1
ATOM 1338 C C . LEU A 1 182 ? -9.207 -0.308 -0.016 1.00 30.52 182 LEU A C 1
ATOM 1340 O O . LEU A 1 182 ? -9.177 0.458 0.950 1.00 30.52 182 LEU A O 1
ATOM 1344 N N . VAL A 1 183 ? -10.339 -0.799 -0.505 1.00 29.94 183 VAL A N 1
ATOM 1345 C CA . VAL A 1 183 ? -11.615 -0.712 0.198 1.00 29.94 183 VAL A CA 1
ATOM 1346 C C . VAL A 1 183 ? -11.446 -1.461 1.521 1.00 29.94 183 VAL A C 1
ATOM 1348 O O . VAL A 1 183 ? -11.335 -2.682 1.534 1.00 29.94 183 VAL A O 1
ATOM 1351 N N . TYR A 1 184 ? -11.376 -0.715 2.626 1.00 35.62 184 TYR A N 1
ATOM 1352 C CA . TYR A 1 184 ? -11.446 -1.271 3.974 1.00 35.62 184 TYR A CA 1
ATOM 1353 C C . TYR A 1 184 ? -12.888 -1.678 4.262 1.00 35.62 184 TYR A C 1
ATOM 1355 O O . TYR A 1 184 ? -13.759 -0.817 4.446 1.00 35.62 184 TYR A O 1
ATOM 1363 N N . GLU A 1 185 ? -13.118 -2.983 4.312 1.00 26.47 185 GLU A N 1
ATOM 1364 C CA . GLU A 1 185 ? -14.282 -3.573 4.962 1.00 26.47 185 GLU A CA 1
ATOM 1365 C C . GLU A 1 185 ? -13.912 -3.793 6.442 1.00 26.47 185 GLU A C 1
ATOM 1367 O O . GLU A 1 185 ? -12.906 -4.440 6.736 1.00 26.47 185 GLU A O 1
ATOM 1372 N N . PHE A 1 186 ? -14.661 -3.159 7.350 1.00 42.72 186 PHE A N 1
ATOM 1373 C CA . PHE A 1 186 ? -14.704 -3.500 8.776 1.00 42.72 186 PHE A CA 1
ATOM 1374 C C . PHE A 1 186 ? -16.014 -4.236 9.016 1.00 42.72 186 PHE A C 1
ATOM 1376 O O . PHE A 1 186 ? -17.029 -3.747 8.461 1.00 42.72 186 PHE A O 1
#

Secondary structure (DSSP, 8-state):
-EEEEEEEEES-SS---S---TT--EEEEEEEEE-SSEEEEEEEEEEEPTTSTT-EEEEEEEEEEEEEETTEEEEEEEEEEEEESSTT-EEEEEEEEEEEEEEETTEEEEEEEEEEEEEE--S-TT---EEEEEEEEEEEEEEETTEEEEEEEEEEEESSS----TTSS------S--S-------

Sequence (186 aa):
DSISISFGVLNDPSLATLTDGDNNKAITGQVAWAGEDISASFQFNWGELQGADDSEQGTYDLLLNYGGMEDVSMWANYTLVTVEQGLSEGKTHGIAVAARMALNDSCGVAVRGEALLRKPHGNNAVDKNSEEYSLTLTGDSALTDNLTAKVELRLDFAADDTLPDSDGNAGEDVAAMALAQLVYEF

Foldseek 3Di:
DDKDKDKDKDQALDPDPDDDDRPKIKIKMKIKDDDDFKIKMKIKIKTAHPPDPPKIKIKIKIKMWGRPDPFKIKIKMWIWIAIDDDPFGWIKIKIKIKMKGDPDPFKIKMKMKIKIWTDGDDPDPLDDTKIKIKIKIKIWGHPDPPDIDMDMDMDIDIPDQDPDDPPRDRDPPPPDPPPPPPPDDD

Nearest PDB structures (foldseek):
  3nb3-assembly1_A  TM=4.572E-01  e=3.441E-01  Escherichia coli K-12
  3pgu-assembly1_A  TM=6.944E-01  e=1.732E+00  Escherichia coli K-12
  4ctd-assembly1_A  TM=3.878E-01  e=1.093E-01  Escherichia coli K-12
  3njt-assembly1_A  TM=5.443E-01  e=1.267E+00  Bordetella pertussis

Solvent-accessible surface area (backbone atoms only — not comparable to full-atom values): 10384 Å² total; per-residue (Å²): 116,52,77,50,77,51,73,50,75,42,63,52,65,64,89,76,85,79,78,96,61,91,79,32,52,14,44,35,37,35,44,34,40,37,53,92,37,42,33,40,34,42,36,40,33,36,26,38,44,87,96,44,90,85,16,37,33,38,40,39,37,40,39,38,39,38,51,77,40,98,50,38,43,35,39,36,38,40,35,41,38,39,32,46,57,69,98,71,15,28,41,36,40,38,39,35,42,36,41,33,37,53,80,50,102,45,32,35,42,32,43,36,42,37,39,40,42,37,45,61,54,71,97,52,98,79,66,64,70,40,41,39,37,37,44,36,42,36,41,39,36,51,80,47,101,88,38,70,51,74,50,78,50,76,48,79,48,64,79,52,91,66,65,86,46,101,80,81,49,85,62,88,75,92,76,75,83,84,82,75,78,72,83,81,84,129

Radius of gyration: 19.39 Å; Cα contacts (8 Å, |Δi|>4): 413; chains: 1; bounding box: 47×47×50 Å

Mean predicted aligned error: 11.24 Å